Protein AF-A0A1F4PRP1-F1 (afdb_monomer_lite)

Structure (mmCIF, N/CA/C/O backbone):
data_AF-A0A1F4PRP1-F1
#
_entry.id   AF-A0A1F4PRP1-F1
#
loop_
_atom_site.group_PDB
_atom_site.id
_atom_site.type_symbol
_atom_site.label_atom_id
_atom_site.label_alt_id
_atom_site.label_comp_id
_atom_site.label_asym_id
_atom_site.label_entity_id
_atom_site.label_seq_id
_atom_site.pdbx_PDB_ins_code
_atom_site.Cartn_x
_atom_site.Cartn_y
_atom_site.Cartn_z
_atom_site.occupancy
_atom_site.B_iso_or_equiv
_atom_site.auth_seq_id
_atom_site.auth_comp_id
_atom_site.auth_asym_id
_atom_site.auth_atom_id
_atom_site.pdbx_PDB_model_num
ATOM 1 N N . MET A 1 1 ? 22.154 -21.051 -25.424 1.00 43.00 1 MET A N 1
ATOM 2 C CA . MET A 1 1 ? 21.272 -20.362 -24.454 1.00 43.00 1 MET A CA 1
ATOM 3 C C . MET A 1 1 ? 19.853 -20.373 -25.027 1.00 43.00 1 MET A C 1
ATOM 5 O O . MET A 1 1 ? 19.609 -19.671 -25.998 1.00 43.00 1 MET A O 1
ATOM 9 N N . ARG A 1 2 ? 18.951 -21.255 -24.564 1.00 45.56 2 ARG A N 1
ATOM 10 C CA . ARG A 1 2 ? 17.576 -21.336 -25.104 1.00 45.56 2 ARG A CA 1
ATOM 11 C C . ARG A 1 2 ? 16.727 -20.249 -24.449 1.00 45.56 2 ARG A C 1
ATOM 13 O O . ARG A 1 2 ? 16.394 -20.357 -23.274 1.00 45.56 2 ARG A O 1
ATOM 20 N N . ILE A 1 3 ? 16.402 -19.202 -25.201 1.00 53.44 3 ILE A N 1
ATOM 21 C CA . ILE A 1 3 ? 15.397 -18.221 -24.790 1.00 53.44 3 ILE A CA 1
ATOM 22 C C . ILE A 1 3 ? 14.050 -18.943 -24.861 1.00 53.44 3 ILE A C 1
ATOM 24 O O . ILE A 1 3 ? 13.567 -19.266 -25.943 1.00 53.44 3 ILE A O 1
ATOM 28 N N . THR A 1 4 ? 13.479 -19.281 -23.709 1.00 68.94 4 THR A N 1
ATOM 29 C CA . THR A 1 4 ? 12.146 -19.879 -23.643 1.00 68.94 4 THR A CA 1
ATOM 30 C C . THR A 1 4 ? 11.097 -18.821 -23.986 1.00 68.94 4 THR A C 1
ATOM 32 O O . THR A 1 4 ? 11.257 -17.641 -23.681 1.00 68.94 4 THR A O 1
ATOM 35 N N . TYR A 1 5 ? 9.996 -19.239 -24.608 1.00 65.38 5 TYR A N 1
ATOM 36 C CA . TYR A 1 5 ? 8.878 -18.366 -24.989 1.00 65.38 5 TYR A CA 1
ATOM 37 C C . TYR A 1 5 ? 8.325 -17.529 -23.811 1.00 65.38 5 TYR A C 1
ATOM 39 O O . TYR A 1 5 ? 7.874 -16.400 -23.999 1.00 65.38 5 TYR A O 1
ATOM 47 N N . GLN A 1 6 ? 8.445 -18.036 -22.578 1.00 61.84 6 GLN A N 1
ATOM 48 C CA . GLN A 1 6 ? 8.113 -17.299 -21.352 1.00 61.84 6 GLN A CA 1
ATOM 49 C C . GLN A 1 6 ? 8.992 -16.061 -21.127 1.00 61.84 6 GLN A C 1
ATOM 51 O O . GLN A 1 6 ? 8.475 -15.018 -20.734 1.00 61.84 6 GLN A O 1
ATOM 56 N N . ASN A 1 7 ? 10.289 -16.130 -21.443 1.00 62.03 7 ASN A N 1
ATOM 57 C CA . ASN A 1 7 ? 11.180 -14.977 -21.317 1.00 62.03 7 ASN A CA 1
ATOM 58 C C . ASN A 1 7 ? 10.761 -13.869 -22.292 1.00 62.03 7 ASN A C 1
ATOM 60 O O . ASN A 1 7 ? 10.716 -12.707 -21.912 1.00 62.03 7 ASN A O 1
ATOM 64 N N . ILE A 1 8 ? 10.366 -14.212 -23.521 1.00 67.38 8 ILE A N 1
ATOM 65 C CA . ILE A 1 8 ? 9.935 -13.220 -24.520 1.00 67.38 8 ILE A CA 1
ATOM 66 C C . ILE A 1 8 ? 8.669 -12.482 -24.055 1.00 67.38 8 ILE A C 1
ATOM 68 O O . ILE A 1 8 ? 8.613 -11.257 -24.147 1.00 67.38 8 ILE A O 1
ATOM 72 N N . LYS A 1 9 ? 7.685 -13.191 -23.481 1.00 67.81 9 LYS A N 1
ATOM 73 C CA . LYS A 1 9 ? 6.483 -12.565 -22.898 1.00 67.81 9 LYS A CA 1
ATOM 74 C C . LYS A 1 9 ? 6.817 -11.615 -21.744 1.00 67.81 9 LYS A C 1
ATOM 76 O O . LYS A 1 9 ? 6.287 -10.509 -21.704 1.00 67.81 9 LYS A O 1
ATOM 81 N N . PHE A 1 10 ? 7.725 -12.013 -20.854 1.00 65.62 10 PHE A N 1
ATOM 82 C CA . PHE A 1 10 ? 8.199 -11.164 -19.757 1.00 65.62 10 PHE A CA 1
ATOM 83 C C . PHE A 1 10 ? 8.858 -9.873 -20.263 1.00 65.62 10 PHE A C 1
ATOM 85 O O . PHE A 1 10 ? 8.538 -8.785 -19.788 1.00 65.62 10 PHE A O 1
ATOM 92 N N . PHE A 1 11 ? 9.726 -9.986 -21.273 1.00 65.25 11 PHE A N 1
ATOM 93 C CA . PHE A 1 11 ? 10.403 -8.845 -21.893 1.00 65.25 11 PHE A CA 1
ATOM 94 C C . PHE A 1 11 ? 9.423 -7.875 -22.561 1.00 65.25 11 PHE A C 1
ATOM 96 O O . PHE A 1 11 ? 9.551 -6.665 -22.388 1.00 65.25 11 PHE A O 1
ATOM 103 N N . ILE A 1 12 ? 8.427 -8.394 -23.283 1.00 68.56 12 ILE A N 1
ATOM 104 C CA . ILE A 1 12 ? 7.379 -7.582 -23.915 1.00 68.56 12 ILE A CA 1
ATOM 105 C C . ILE A 1 12 ? 6.606 -6.803 -22.846 1.00 68.56 12 ILE A C 1
ATOM 107 O O . ILE A 1 12 ? 6.461 -5.590 -22.949 1.00 68.56 12 ILE A O 1
ATOM 111 N N . VAL A 1 13 ? 6.176 -7.462 -21.773 1.00 66.50 13 VAL A N 1
ATOM 112 C CA . VAL A 1 13 ? 5.423 -6.798 -20.704 1.00 66.50 13 VAL A CA 1
ATOM 113 C C . VAL A 1 13 ? 6.251 -5.733 -19.992 1.00 66.50 13 VAL A C 1
ATOM 115 O O . VAL A 1 13 ? 5.739 -4.643 -19.759 1.00 66.50 13 VAL A O 1
ATOM 118 N N . LEU A 1 14 ? 7.522 -5.997 -19.680 1.00 67.06 14 LEU A N 1
ATOM 119 C CA . LEU A 1 14 ? 8.399 -4.994 -19.062 1.00 67.06 14 LEU A CA 1
ATOM 120 C C . LEU A 1 14 ? 8.667 -3.790 -19.966 1.00 67.06 14 LEU A C 1
ATOM 122 O O . LEU A 1 14 ? 8.870 -2.693 -19.457 1.00 67.06 14 LEU A O 1
ATOM 126 N N . LEU A 1 15 ? 8.615 -3.968 -21.287 1.00 65.94 15 LEU A N 1
ATOM 127 C CA . LEU A 1 15 ? 8.737 -2.870 -22.245 1.00 65.94 15 LEU A CA 1
ATOM 128 C C . LEU A 1 15 ? 7.472 -2.019 -22.357 1.00 65.94 15 LEU A C 1
ATOM 130 O O . LEU A 1 15 ? 7.576 -0.809 -22.547 1.00 65.94 15 LEU A O 1
ATOM 134 N N . PHE A 1 16 ? 6.293 -2.626 -22.216 1.00 64.50 16 PHE A N 1
ATOM 135 C CA . PHE A 1 16 ? 5.015 -1.909 -22.258 1.00 64.50 16 PHE A CA 1
ATOM 136 C C . PHE A 1 16 ? 4.547 -1.415 -20.885 1.00 64.50 16 PHE A C 1
ATOM 138 O O . PHE A 1 16 ? 3.677 -0.554 -20.812 1.00 64.50 16 PHE A O 1
ATOM 145 N N . LEU A 1 17 ? 5.151 -1.889 -19.798 1.00 64.12 17 LEU A N 1
ATOM 146 C CA . LEU A 1 17 ? 4.839 -1.477 -18.432 1.00 64.12 17 LEU A CA 1
ATOM 147 C C . LEU A 1 17 ? 4.963 0.032 -18.183 1.00 64.12 17 LEU A C 1
ATOM 149 O O . LEU A 1 17 ? 4.025 0.595 -17.630 1.00 64.12 17 LEU A O 1
ATOM 153 N N . PRO A 1 18 ? 6.029 0.724 -18.628 1.00 59.25 18 PRO A N 1
ATOM 154 C CA . PRO A 1 18 ? 6.102 2.180 -18.548 1.00 59.25 18 PRO A CA 1
ATOM 155 C C . PRO A 1 18 ? 4.969 2.861 -19.318 1.00 59.25 18 PRO A C 1
ATOM 157 O O . PRO A 1 18 ? 4.394 3.822 -18.824 1.00 59.25 18 PRO A O 1
ATOM 160 N N . ALA A 1 19 ? 4.608 2.343 -20.498 1.00 58.62 19 ALA A N 1
ATOM 161 C CA . ALA A 1 19 ? 3.512 2.895 -21.289 1.00 58.62 19 ALA A CA 1
ATOM 162 C C . ALA A 1 19 ? 2.169 2.732 -20.562 1.00 58.62 19 ALA A C 1
ATOM 164 O O . ALA A 1 19 ? 1.435 3.706 -20.450 1.00 58.62 19 ALA A O 1
ATOM 165 N N . ILE A 1 20 ? 1.906 1.554 -19.982 1.00 59.47 20 ILE A N 1
ATOM 166 C CA . ILE A 1 20 ? 0.703 1.264 -19.185 1.00 59.47 20 ILE A CA 1
ATOM 167 C C . ILE A 1 20 ? 0.673 2.116 -17.906 1.00 59.47 20 ILE A C 1
ATOM 169 O O . ILE A 1 20 ? -0.365 2.676 -17.566 1.00 59.47 20 ILE A O 1
ATOM 173 N N . CYS A 1 21 ? 1.807 2.271 -17.216 1.00 55.06 21 CYS A N 1
ATOM 174 C CA . CYS A 1 21 ? 1.919 3.089 -16.006 1.00 55.06 21 CYS A CA 1
ATOM 175 C C . CYS A 1 21 ? 1.776 4.594 -16.275 1.00 55.06 21 CYS A C 1
ATOM 177 O O . CYS A 1 21 ? 1.309 5.309 -15.393 1.00 55.06 21 CYS A O 1
ATOM 179 N N . CYS A 1 22 ? 2.168 5.080 -17.456 1.00 49.38 22 CYS A N 1
ATOM 180 C CA . CYS A 1 22 ? 1.995 6.478 -17.856 1.00 49.38 22 CYS A CA 1
ATOM 181 C C . CYS A 1 22 ? 0.609 6.767 -18.451 1.00 49.38 22 CYS A C 1
ATOM 183 O O . CYS A 1 22 ? 0.170 7.912 -18.408 1.00 49.38 22 CYS A O 1
ATOM 185 N N . SER A 1 23 ? -0.075 5.763 -19.012 1.00 49.53 23 SER A N 1
ATOM 186 C CA . SER A 1 23 ? -1.403 5.927 -19.616 1.00 49.53 23 SER A CA 1
ATOM 187 C C . SER A 1 23 ? -2.561 5.674 -18.655 1.00 49.53 23 SER A C 1
ATOM 189 O O . SER A 1 23 ? -3.689 6.051 -18.968 1.00 49.53 23 SER A O 1
ATOM 191 N N . TRP A 1 24 ? -2.328 5.014 -17.517 1.00 45.47 24 TRP A N 1
ATOM 192 C CA . TRP A 1 24 ? -3.387 4.814 -16.534 1.00 45.47 24 TRP A CA 1
ATOM 193 C C . TRP A 1 24 ? -3.452 6.000 -15.578 1.00 45.47 24 TRP A C 1
ATOM 195 O O . TRP A 1 24 ? -2.414 6.378 -15.025 1.00 45.47 24 TRP A O 1
ATOM 205 N N . PRO A 1 25 ? -4.644 6.585 -15.354 1.00 41.62 25 PRO A N 1
ATOM 206 C CA . PRO A 1 25 ? -4.776 7.663 -14.407 1.00 41.62 25 PRO A CA 1
ATOM 207 C C . PRO A 1 25 ? -4.368 7.087 -13.055 1.00 41.62 25 PRO A C 1
ATOM 209 O O . PRO A 1 25 ? -5.002 6.178 -12.514 1.00 41.62 25 PRO A O 1
ATOM 212 N N . TRP A 1 26 ? -3.266 7.605 -12.511 1.00 40.03 26 TRP A N 1
ATOM 213 C CA . TRP A 1 26 ? -3.137 7.678 -11.067 1.00 40.03 26 TRP A CA 1
ATOM 214 C C . TRP A 1 26 ? -4.474 8.192 -10.568 1.00 40.03 26 TRP A C 1
ATOM 216 O O . TRP A 1 26 ? -4.933 9.196 -11.102 1.00 40.03 26 TRP A O 1
ATOM 226 N N . SER A 1 27 ? -5.098 7.436 -9.667 1.00 40.31 27 SER A N 1
ATOM 227 C CA . SER A 1 27 ? -6.389 7.679 -9.026 1.00 40.31 27 SER A CA 1
ATOM 228 C C . SER A 1 27 ? -6.531 9.126 -8.534 1.00 40.31 27 SER A C 1
ATOM 230 O O . SER A 1 27 ? -6.475 9.414 -7.345 1.00 40.31 27 SER A O 1
ATOM 232 N N . ASN A 1 28 ? -6.732 10.036 -9.469 1.00 40.75 28 ASN A N 1
ATOM 233 C CA . ASN A 1 28 ? -7.530 11.214 -9.329 1.00 40.75 28 ASN A CA 1
ATOM 234 C C . ASN A 1 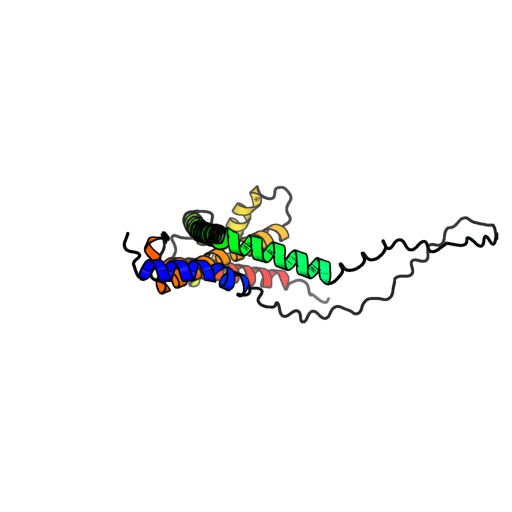28 ? -8.883 10.721 -9.812 1.00 40.75 28 ASN A C 1
ATOM 236 O O . ASN A 1 28 ? -9.229 10.901 -10.981 1.00 40.75 28 ASN A O 1
ATOM 240 N N . ASP A 1 29 ? -9.639 10.068 -8.927 1.00 38.75 29 ASP A N 1
ATOM 241 C CA . ASP A 1 29 ? -11.078 10.260 -9.023 1.00 38.75 29 ASP A CA 1
ATOM 242 C C . ASP A 1 29 ? -11.252 11.770 -9.207 1.00 38.75 29 ASP A C 1
ATOM 244 O O . ASP A 1 29 ? -10.689 12.531 -8.404 1.00 38.75 29 ASP A O 1
ATOM 248 N N . PRO A 1 30 ? -11.881 12.244 -10.296 1.00 38.28 30 PRO A N 1
ATOM 249 C CA . PRO A 1 30 ? -12.179 13.650 -10.394 1.00 38.28 30 PRO A CA 1
ATOM 250 C C . PRO A 1 30 ? -13.053 13.941 -9.183 1.00 38.28 30 PRO A C 1
ATOM 252 O O . PRO A 1 30 ? -14.222 13.556 -9.136 1.00 38.28 30 PRO A O 1
ATOM 255 N N . VAL A 1 31 ? -12.462 14.575 -8.166 1.00 44.03 31 VAL A N 1
ATOM 256 C CA . VAL A 1 31 ? -13.217 15.288 -7.150 1.00 44.03 31 VAL A CA 1
ATOM 257 C C . VAL A 1 31 ? -14.195 16.106 -7.966 1.00 44.03 31 VAL A C 1
ATOM 259 O O . VAL A 1 31 ? -13.776 16.906 -8.802 1.00 44.03 31 VAL A O 1
ATOM 262 N N . ASN A 1 32 ? -15.481 15.805 -7.817 1.00 38.50 32 ASN A N 1
ATOM 263 C CA . ASN A 1 32 ? -16.557 16.539 -8.449 1.00 38.50 32 ASN A CA 1
ATOM 264 C C . ASN A 1 32 ? -16.487 17.964 -7.894 1.00 38.50 32 ASN A C 1
ATOM 266 O O . ASN A 1 32 ? -17.117 18.298 -6.893 1.00 38.50 32 ASN A O 1
ATOM 270 N N . THR A 1 33 ? -15.637 18.790 -8.499 1.00 42.31 33 THR A N 1
ATOM 271 C CA . THR A 1 33 ? -15.443 20.195 -8.183 1.00 42.31 33 THR A CA 1
ATOM 272 C C . THR A 1 33 ? -16.577 20.981 -8.824 1.00 42.31 33 THR A C 1
ATOM 274 O O . THR A 1 33 ? -16.369 21.918 -9.583 1.00 42.31 33 THR A O 1
ATOM 277 N N . ASN A 1 34 ? -17.814 20.672 -8.429 1.00 33.97 34 ASN A N 1
ATOM 278 C CA . ASN A 1 34 ? -18.909 21.641 -8.451 1.00 33.97 34 ASN A CA 1
ATOM 279 C C . ASN A 1 34 ? -18.719 22.688 -7.334 1.00 33.97 34 ASN A C 1
ATOM 281 O O . ASN A 1 34 ? -19.652 23.077 -6.636 1.00 33.97 34 ASN A O 1
ATOM 285 N N . ILE A 1 35 ? -17.484 23.160 -7.157 1.00 40.16 35 ILE A N 1
ATOM 286 C CA . ILE A 1 35 ? -17.188 24.350 -6.376 1.00 40.16 35 ILE A CA 1
ATOM 287 C C . ILE A 1 35 ? -17.362 25.502 -7.360 1.00 40.16 35 ILE A C 1
ATOM 289 O O . ILE A 1 35 ? -16.469 25.814 -8.146 1.00 40.16 35 ILE A O 1
ATOM 293 N N . LYS A 1 36 ? -18.552 26.109 -7.353 1.00 36.12 36 LYS A N 1
ATOM 294 C CA . LYS A 1 36 ? -18.739 27.444 -7.921 1.00 36.12 36 LYS A CA 1
ATOM 295 C C . LYS A 1 36 ? -17.786 28.377 -7.181 1.00 36.12 36 LYS A C 1
ATOM 297 O O . LYS A 1 36 ? -18.025 28.705 -6.021 1.00 36.12 36 LYS A O 1
ATOM 302 N N . TYR A 1 37 ? -16.710 28.789 -7.841 1.00 41.50 37 TYR A N 1
ATOM 303 C CA . TYR A 1 37 ? -15.938 29.933 -7.380 1.00 41.50 37 TYR A CA 1
ATOM 304 C C . TYR A 1 37 ? -16.886 31.141 -7.330 1.00 41.50 37 TYR A C 1
ATOM 306 O O . TYR A 1 37 ? -17.624 31.359 -8.299 1.00 41.50 37 TYR A O 1
ATOM 314 N N . PRO A 1 38 ? -16.925 31.908 -6.226 1.00 43.97 38 PRO A N 1
ATOM 315 C CA . PRO A 1 38 ? -17.618 33.184 -6.240 1.00 43.97 38 PRO A CA 1
ATOM 316 C C . PRO A 1 38 ? -17.001 34.060 -7.344 1.00 43.97 38 PRO A C 1
ATOM 318 O O . PRO A 1 38 ? -15.795 33.955 -7.598 1.00 43.97 38 PRO A O 1
ATOM 321 N N . PRO A 1 39 ? -17.808 34.881 -8.040 1.00 50.12 39 PRO A N 1
ATOM 322 C CA . PRO A 1 39 ? -17.292 35.782 -9.058 1.00 50.12 39 PRO A CA 1
ATOM 323 C C . PRO A 1 39 ? -16.181 36.638 -8.451 1.00 50.12 39 PRO A C 1
ATOM 325 O O . PRO A 1 39 ? -16.293 37.099 -7.315 1.00 50.12 39 PRO A O 1
ATOM 328 N N . TYR A 1 40 ? -15.097 36.781 -9.213 1.00 47.28 40 TYR A N 1
ATOM 329 C CA . TYR A 1 40 ? -13.961 37.639 -8.905 1.00 47.28 40 TYR A CA 1
ATOM 330 C C . TYR A 1 40 ? -14.503 39.000 -8.452 1.00 47.28 40 TYR A C 1
ATOM 332 O O . TYR A 1 40 ? -15.133 39.702 -9.240 1.00 47.28 40 TYR A O 1
ATOM 340 N N . GLY A 1 41 ? -14.342 39.311 -7.165 1.00 49.12 41 GLY A N 1
ATOM 341 C CA . GLY A 1 41 ? -14.745 40.600 -6.625 1.00 49.12 41 GLY A CA 1
ATOM 342 C C . GLY A 1 41 ? -13.975 41.708 -7.331 1.00 49.12 41 GLY A C 1
ATOM 343 O O . GLY A 1 41 ? -12.788 41.547 -7.633 1.00 49.12 41 GLY A O 1
ATOM 344 N N . ASP A 1 42 ? -14.671 42.808 -7.606 1.00 48.25 42 ASP A N 1
ATOM 345 C CA . ASP A 1 42 ? -14.089 44.017 -8.175 1.00 48.25 42 ASP A CA 1
ATOM 346 C C . ASP A 1 42 ? -12.838 44.447 -7.387 1.00 48.25 42 ASP A C 1
ATOM 348 O O . ASP A 1 42 ? -12.772 44.257 -6.165 1.00 48.25 42 ASP A O 1
ATOM 352 N N . PRO A 1 43 ? -11.822 45.014 -8.061 1.00 42.94 43 PRO A N 1
ATOM 353 C CA . PRO A 1 43 ? -10.597 45.441 -7.405 1.00 42.94 43 PRO A CA 1
ATOM 354 C C . PRO A 1 43 ? -10.912 46.402 -6.254 1.00 42.94 43 PRO A C 1
ATOM 356 O O . PRO A 1 43 ? -11.533 47.448 -6.441 1.00 42.94 43 PRO A O 1
ATOM 359 N N . ILE A 1 44 ? -10.449 46.045 -5.054 1.00 39.72 44 ILE A N 1
ATOM 360 C CA . ILE A 1 44 ? -10.521 46.899 -3.869 1.00 39.72 44 ILE A CA 1
ATOM 361 C C . ILE A 1 44 ? -9.670 48.141 -4.146 1.00 39.72 44 ILE A C 1
ATOM 363 O O . ILE A 1 44 ? -8.439 48.089 -4.142 1.00 39.72 44 ILE A O 1
ATOM 367 N N . VAL A 1 45 ? -10.333 49.270 -4.391 1.00 41.88 45 VAL A N 1
ATOM 368 C CA . VAL A 1 45 ? -9.697 50.587 -4.448 1.00 41.88 45 VAL A CA 1
ATOM 369 C C . VAL A 1 45 ? -9.352 50.989 -3.016 1.00 41.88 45 VAL A C 1
ATOM 371 O O . VAL A 1 45 ? -10.194 51.485 -2.270 1.00 41.88 45 VAL A O 1
ATOM 374 N N . VAL A 1 46 ? -8.109 50.745 -2.605 1.00 41.19 46 VAL A N 1
ATOM 375 C CA . VAL A 1 46 ? -7.586 51.258 -1.334 1.00 41.19 46 VAL A CA 1
ATOM 376 C C . VAL A 1 46 ? -7.269 52.739 -1.531 1.00 41.19 46 VAL A C 1
ATOM 378 O O . VAL A 1 46 ? -6.260 53.097 -2.135 1.00 41.19 46 VAL A O 1
ATOM 381 N N . ASN A 1 47 ? -8.154 53.609 -1.047 1.00 36.84 47 ASN A N 1
ATOM 382 C CA . ASN A 1 47 ? -7.944 55.051 -1.074 1.00 36.84 47 ASN A CA 1
ATOM 383 C C . ASN A 1 47 ? -7.035 55.442 0.103 1.00 36.84 47 ASN A C 1
ATOM 385 O O . ASN A 1 47 ? -7.485 55.558 1.242 1.00 36.84 47 ASN A O 1
ATOM 389 N N . ILE A 1 48 ? -5.733 55.580 -0.155 1.00 41.25 48 ILE A N 1
ATOM 390 C CA . ILE A 1 48 ? -4.758 56.024 0.847 1.00 41.25 48 ILE A CA 1
ATOM 391 C C . ILE A 1 48 ? -4.753 57.557 0.847 1.00 41.25 48 ILE A C 1
ATOM 393 O O . ILE A 1 48 ? -4.080 58.183 0.030 1.00 41.25 48 ILE A O 1
ATOM 397 N N . GLN A 1 49 ? -5.501 58.1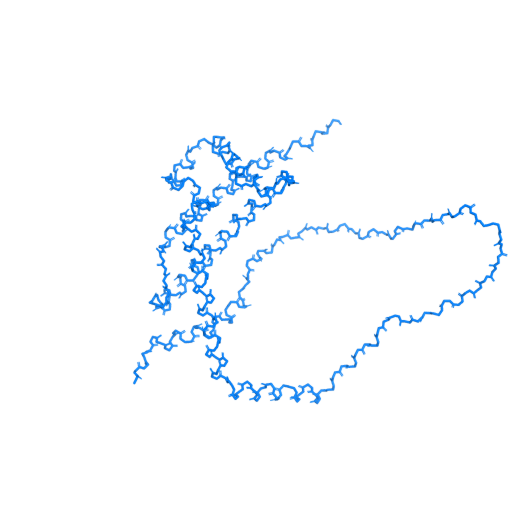79 1.761 1.00 38.66 49 GLN A N 1
ATOM 398 C CA . GLN A 1 49 ? -5.363 59.611 2.042 1.00 38.66 49 GLN A CA 1
ATOM 399 C C . GLN A 1 49 ? -4.166 59.839 2.972 1.00 38.66 49 GLN A C 1
ATOM 401 O O . GLN A 1 49 ? -4.208 59.520 4.159 1.00 38.66 49 GLN A O 1
ATOM 406 N N . SER A 1 50 ? -3.086 60.394 2.419 1.00 42.44 50 SER A N 1
ATOM 407 C CA . SER A 1 50 ? -1.965 60.928 3.200 1.00 42.44 50 SER A CA 1
ATOM 408 C C . SER A 1 50 ? -2.383 62.243 3.886 1.00 42.44 50 SER A C 1
ATOM 410 O O . SER A 1 50 ? -2.923 63.110 3.196 1.00 42.44 50 SER A O 1
ATOM 412 N N . PRO A 1 51 ? -2.124 62.458 5.194 1.00 48.28 51 PRO A N 1
ATOM 413 C CA . PRO A 1 51 ? -2.546 63.676 5.896 1.00 48.28 51 PRO A CA 1
ATOM 414 C C . PRO A 1 51 ? -1.641 64.902 5.689 1.00 48.28 51 PRO A C 1
ATOM 416 O O . PRO A 1 51 ? -1.888 65.936 6.303 1.00 48.28 51 PRO A O 1
ATOM 419 N N . TYR A 1 52 ? -0.592 64.830 4.864 1.00 50.88 52 TYR A N 1
ATOM 420 C CA . TYR A 1 52 ? 0.373 65.928 4.748 1.00 50.88 52 TYR A CA 1
ATOM 421 C C . TYR A 1 52 ? 0.794 66.177 3.299 1.00 50.88 52 TYR A C 1
ATOM 423 O O . TYR A 1 52 ? 1.767 65.599 2.827 1.00 50.88 52 TYR A O 1
ATOM 431 N N . SER A 1 53 ? 0.095 67.080 2.607 1.00 42.53 53 SER A N 1
ATOM 432 C CA . SER A 1 53 ? 0.707 67.908 1.558 1.00 42.53 53 SER A CA 1
ATOM 433 C C . SER A 1 53 ? -0.200 69.081 1.178 1.00 42.53 53 SER A C 1
ATOM 435 O O . SER A 1 53 ? -1.121 68.954 0.372 1.00 42.53 53 SER A O 1
ATOM 437 N N . THR A 1 54 ? 0.089 70.250 1.739 1.00 50.50 54 THR A N 1
ATOM 438 C CA . THR A 1 54 ? -0.215 71.543 1.126 1.00 50.50 54 THR A CA 1
ATOM 439 C C . THR A 1 54 ? 0.825 71.795 0.038 1.00 50.50 54 THR A C 1
ATOM 441 O O . THR A 1 54 ? 2.001 71.991 0.330 1.00 50.50 54 THR A O 1
ATOM 444 N N . GLY A 1 55 ? 0.411 71.764 -1.227 1.00 43.78 55 GLY A N 1
ATOM 445 C CA . GLY A 1 55 ? 1.298 72.101 -2.337 1.00 43.78 55 GLY A CA 1
ATOM 446 C C . GLY A 1 55 ? 0.832 71.520 -3.660 1.00 43.78 55 GLY A C 1
ATOM 447 O O . GLY A 1 55 ? 1.147 70.385 -3.998 1.00 43.78 55 GLY A O 1
ATOM 448 N N . THR A 1 56 ? 0.090 72.315 -4.423 1.00 49.38 56 THR A N 1
ATOM 449 C CA . THR A 1 56 ? -0.210 72.065 -5.831 1.00 49.38 56 THR A CA 1
ATOM 450 C C . THR A 1 56 ? 1.052 72.316 -6.655 1.00 49.38 56 THR A C 1
ATOM 452 O O . THR A 1 56 ? 1.397 73.459 -6.947 1.00 49.38 56 THR A O 1
ATOM 455 N N . THR A 1 57 ? 1.738 71.254 -7.063 1.00 43.44 57 THR A N 1
ATOM 456 C CA . THR A 1 57 ? 2.699 71.298 -8.170 1.00 43.44 57 THR A CA 1
ATOM 457 C C . THR A 1 57 ? 2.344 70.215 -9.177 1.00 43.44 57 THR A C 1
ATOM 459 O O . THR A 1 57 ? 2.466 69.018 -8.925 1.00 43.44 57 THR A O 1
ATOM 462 N N . ASN A 1 58 ? 1.885 70.657 -10.348 1.00 47.66 58 ASN A N 1
ATOM 463 C CA . ASN A 1 58 ? 1.658 69.808 -11.509 1.00 47.66 58 ASN A CA 1
ATOM 464 C C . ASN A 1 58 ? 3.013 69.359 -12.070 1.00 47.66 58 ASN A C 1
ATOM 466 O O . ASN A 1 58 ? 3.565 69.989 -12.969 1.00 47.66 58 ASN A O 1
ATOM 470 N N . ALA A 1 59 ? 3.560 68.273 -11.531 1.00 43.59 59 ALA A N 1
ATOM 471 C CA . ALA A 1 59 ? 4.643 67.546 -12.172 1.00 43.59 59 ALA A CA 1
ATOM 472 C C . ALA A 1 59 ? 4.030 66.482 -13.091 1.00 43.59 59 ALA A C 1
ATOM 474 O O . ALA A 1 59 ? 3.590 65.427 -12.636 1.00 43.59 59 ALA A O 1
ATOM 475 N N . HIS A 1 60 ? 4.009 66.748 -14.400 1.00 42.22 60 HIS A N 1
ATOM 476 C CA . HIS A 1 60 ? 3.853 65.696 -15.403 1.00 42.22 60 HIS A CA 1
ATOM 477 C C . HIS A 1 60 ? 5.093 64.794 -15.349 1.00 42.22 60 HIS A C 1
ATOM 479 O O . HIS A 1 60 ? 6.065 64.990 -16.075 1.00 42.22 60 HIS A O 1
ATOM 485 N N . VAL A 1 61 ? 5.077 63.801 -14.460 1.00 46.31 61 VAL A N 1
ATOM 486 C CA . VAL A 1 61 ? 6.025 62.690 -14.511 1.00 46.31 61 VAL A CA 1
ATOM 487 C C . VAL A 1 61 ? 5.576 61.796 -15.659 1.00 46.31 61 VAL A C 1
ATOM 489 O O . VAL A 1 61 ? 4.597 61.060 -15.551 1.00 46.31 61 VAL A O 1
ATOM 492 N N . ALA A 1 62 ? 6.278 61.885 -16.787 1.00 49.09 62 ALA A N 1
ATOM 493 C CA . ALA A 1 62 ? 6.174 60.899 -17.849 1.00 49.09 62 ALA A CA 1
ATOM 494 C C . ALA A 1 62 ? 6.692 59.560 -17.304 1.00 49.09 62 ALA A C 1
ATOM 496 O O . ALA A 1 62 ? 7.892 59.282 -17.325 1.00 49.09 62 ALA A O 1
ATOM 497 N N . ILE A 1 63 ? 5.786 58.734 -16.777 1.00 48.78 63 ILE A N 1
ATOM 498 C CA . ILE A 1 63 ? 6.069 57.332 -16.485 1.00 48.78 63 ILE A CA 1
ATOM 499 C C . ILE A 1 63 ? 6.220 56.651 -17.844 1.00 48.78 63 ILE A C 1
ATOM 501 O O . ILE A 1 63 ? 5.254 56.205 -18.460 1.00 48.78 63 ILE A O 1
ATOM 505 N N . GLY A 1 64 ? 7.450 56.633 -18.355 1.00 46.72 64 GLY A N 1
ATOM 506 C CA . GLY A 1 64 ? 7.809 55.800 -19.487 1.00 46.72 64 GLY A CA 1
ATOM 507 C C . GLY A 1 64 ? 7.506 54.354 -19.117 1.00 46.72 64 GLY A C 1
ATOM 508 O O . GLY A 1 64 ? 8.198 53.772 -18.282 1.00 46.72 64 GLY A O 1
ATOM 509 N N . HIS A 1 65 ? 6.466 53.784 -19.728 1.00 47.84 65 HIS A N 1
ATOM 510 C CA . HIS A 1 65 ? 6.168 52.356 -19.700 1.00 47.84 65 HIS A CA 1
ATOM 511 C C . HIS A 1 65 ? 7.327 51.604 -20.371 1.00 47.84 65 HIS A C 1
ATOM 513 O O . HIS A 1 65 ? 7.270 51.212 -21.534 1.00 47.84 65 HIS A O 1
ATOM 519 N N . LYS A 1 66 ? 8.428 51.416 -19.642 1.00 52.62 66 LYS A N 1
ATOM 520 C CA . LYS A 1 66 ? 9.464 50.460 -20.011 1.00 52.62 66 LYS A CA 1
ATOM 521 C C . LYS A 1 66 ? 8.817 49.095 -19.809 1.00 52.62 66 LYS A C 1
ATOM 523 O O . LYS A 1 66 ? 8.588 48.692 -18.674 1.00 52.62 66 LYS A O 1
ATOM 528 N N . SER A 1 67 ? 8.415 48.433 -20.893 1.00 56.25 67 SER A N 1
ATOM 529 C CA . SER A 1 67 ? 7.836 47.092 -20.825 1.00 56.25 67 SER A CA 1
ATOM 530 C C . SER A 1 67 ? 8.821 46.172 -20.095 1.00 56.25 67 SER A C 1
ATOM 532 O O . SER A 1 67 ? 9.883 45.854 -20.624 1.00 56.25 67 SER A O 1
ATOM 534 N N . ILE A 1 68 ? 8.477 45.772 -18.869 1.00 59.50 68 ILE A N 1
ATOM 535 C CA . ILE A 1 68 ? 9.268 44.860 -18.019 1.00 59.50 68 ILE A CA 1
ATOM 536 C C . ILE A 1 68 ? 9.232 43.421 -18.572 1.00 59.50 68 ILE A C 1
ATOM 538 O O . ILE A 1 68 ? 9.927 42.535 -18.084 1.00 59.50 68 ILE A O 1
ATOM 542 N N . PHE A 1 69 ? 8.456 43.168 -19.626 1.00 62.56 69 PHE A N 1
ATOM 543 C CA . PHE A 1 69 ? 8.406 41.858 -20.252 1.00 62.56 69 PHE A CA 1
ATOM 544 C C . PHE A 1 69 ? 9.685 41.606 -21.058 1.00 62.56 69 PHE A C 1
ATOM 546 O O . PHE A 1 69 ? 9.981 42.379 -21.976 1.00 62.56 69 PHE A O 1
ATOM 553 N N . PRO A 1 70 ? 10.450 40.541 -20.746 1.00 73.69 70 PRO A N 1
ATOM 554 C CA . PRO A 1 70 ? 11.546 40.132 -21.605 1.00 73.69 70 PRO A CA 1
ATOM 555 C C . PRO A 1 70 ? 10.995 39.865 -23.014 1.00 73.69 70 PRO A C 1
ATOM 557 O O . PRO A 1 70 ? 9.871 39.367 -23.145 1.00 73.69 70 PRO A O 1
ATOM 560 N N . PRO A 1 71 ? 11.749 40.203 -24.075 1.00 74.88 71 PRO A N 1
ATOM 561 C CA . PRO A 1 71 ? 11.329 39.917 -25.436 1.00 74.88 71 PRO A CA 1
ATOM 562 C C . PRO A 1 71 ? 11.021 38.425 -25.551 1.00 74.88 71 PRO A C 1
ATOM 564 O O . PRO A 1 71 ? 11.838 37.589 -25.160 1.00 74.88 71 PRO A O 1
ATOM 567 N N . ILE A 1 72 ? 9.829 38.108 -26.061 1.00 68.56 72 ILE A N 1
ATOM 568 C CA . ILE A 1 72 ? 9.392 36.729 -26.281 1.00 68.56 72 ILE A CA 1
ATOM 569 C C . ILE A 1 72 ? 10.491 36.042 -27.104 1.00 68.56 72 ILE A C 1
ATOM 571 O O . ILE A 1 72 ? 10.810 36.533 -28.195 1.00 68.56 72 ILE A O 1
ATOM 575 N N . PRO A 1 73 ? 11.117 34.963 -26.597 1.00 74.75 73 PRO A N 1
ATOM 576 C CA . PRO A 1 73 ? 12.167 34.281 -27.332 1.00 74.75 73 PRO A CA 1
ATOM 577 C C . PRO A 1 73 ? 11.610 33.858 -28.690 1.00 74.75 73 PRO A C 1
ATOM 579 O O . PRO A 1 73 ? 10.568 33.205 -28.772 1.00 74.75 73 PRO A O 1
ATOM 582 N N . LYS A 1 74 ? 12.279 34.291 -29.766 1.00 74.81 74 LYS A N 1
ATOM 583 C CA . LYS A 1 74 ? 11.888 33.948 -31.136 1.00 74.81 74 LYS A CA 1
ATOM 584 C C . LYS A 1 74 ? 11.820 32.427 -31.237 1.00 74.81 74 LYS A C 1
ATOM 586 O O . LYS A 1 74 ? 12.780 31.752 -30.861 1.00 74.81 74 LYS A O 1
ATOM 591 N N . MET A 1 75 ? 10.687 31.901 -31.709 1.00 69.00 75 MET A N 1
ATOM 592 C CA . MET A 1 75 ? 10.535 30.461 -31.898 1.00 69.00 75 MET A CA 1
ATOM 593 C C . MET A 1 75 ? 11.683 29.934 -32.775 1.00 69.00 75 MET A C 1
ATOM 595 O O . MET A 1 75 ? 12.026 30.583 -33.768 1.00 69.00 75 MET A O 1
ATOM 599 N N . PRO A 1 76 ? 12.291 28.792 -32.413 1.00 68.38 76 PRO A N 1
ATOM 600 C CA . PRO A 1 76 ? 13.350 28.188 -33.207 1.00 68.38 76 PRO A CA 1
ATOM 601 C C . PRO A 1 76 ? 12.840 27.886 -34.620 1.00 68.38 76 PRO A C 1
ATOM 603 O O . PRO A 1 76 ? 11.732 27.376 -34.794 1.00 68.38 76 PRO A O 1
ATOM 606 N N . ASP A 1 77 ? 13.647 28.213 -35.631 1.00 78.81 77 ASP A N 1
ATOM 607 C CA . ASP A 1 77 ? 13.314 27.978 -37.037 1.00 78.81 77 ASP A CA 1
ATOM 608 C C . ASP A 1 77 ? 13.012 26.485 -37.280 1.00 78.81 77 ASP A C 1
ATOM 610 O O . ASP A 1 77 ? 13.634 25.598 -36.687 1.00 78.81 77 ASP A O 1
ATOM 614 N N . ARG A 1 78 ? 12.063 26.180 -38.168 1.00 72.06 78 ARG A N 1
ATOM 615 C CA . ARG A 1 78 ? 11.580 24.820 -38.468 1.00 72.06 78 ARG A CA 1
ATOM 616 C C . ARG A 1 78 ? 12.721 23.867 -38.849 1.00 72.06 78 ARG A C 1
ATOM 618 O O . ARG A 1 78 ? 12.665 22.674 -38.547 1.00 72.06 78 ARG A O 1
ATOM 625 N N . THR A 1 79 ? 13.770 24.402 -39.469 1.00 74.06 79 THR A N 1
ATOM 626 C CA . THR A 1 79 ? 15.005 23.689 -39.823 1.00 74.06 79 THR A CA 1
ATOM 627 C C . THR A 1 79 ? 15.781 23.217 -38.586 1.00 74.06 79 THR A C 1
ATOM 629 O O . THR A 1 79 ? 16.211 22.062 -38.529 1.00 74.06 79 THR A O 1
ATOM 632 N N . THR A 1 80 ? 15.886 24.060 -37.554 1.00 72.62 80 THR A N 1
ATOM 633 C CA . THR A 1 80 ? 16.546 23.724 -36.285 1.00 72.62 80 THR A CA 1
ATOM 634 C C . THR A 1 80 ? 15.782 22.637 -35.534 1.00 72.62 80 THR A C 1
ATOM 636 O O . THR A 1 80 ? 16.392 21.650 -35.127 1.00 72.62 80 THR A O 1
ATOM 639 N N . LEU A 1 81 ? 14.449 22.728 -35.458 1.00 72.81 81 LEU A N 1
ATOM 640 C CA . LEU A 1 81 ? 13.595 21.685 -34.872 1.00 72.81 81 LEU A CA 1
ATOM 641 C C . LEU A 1 81 ? 13.770 20.330 -35.578 1.00 72.81 81 LEU A C 1
ATOM 643 O O . LEU A 1 81 ? 13.954 19.311 -34.914 1.00 72.81 81 LEU A O 1
ATOM 647 N N . SER A 1 82 ? 13.774 20.314 -36.914 1.00 76.19 82 SER A N 1
ATOM 648 C CA . SER A 1 82 ? 14.030 19.103 -37.713 1.00 76.19 82 SER A CA 1
ATOM 649 C C . SER A 1 82 ? 15.393 18.476 -37.391 1.00 76.19 82 SER A C 1
ATOM 651 O O . SER A 1 82 ? 15.504 17.264 -37.192 1.00 76.19 82 SER A O 1
ATOM 653 N N . ASN A 1 83 ? 16.435 19.301 -37.274 1.00 77.19 83 ASN A N 1
ATOM 654 C CA . ASN A 1 83 ? 17.781 18.826 -36.964 1.00 77.19 83 ASN A CA 1
ATOM 655 C C . ASN A 1 83 ? 17.872 18.241 -35.546 1.00 77.19 83 ASN A C 1
ATOM 657 O O . ASN A 1 83 ? 18.470 17.179 -35.371 1.00 77.19 83 ASN A O 1
ATOM 661 N N . TYR A 1 84 ? 17.216 18.856 -34.556 1.00 74.94 84 TYR A N 1
ATOM 662 C CA . TYR A 1 84 ? 17.114 18.303 -33.201 1.00 74.94 84 TYR A CA 1
ATOM 663 C C . TYR A 1 84 ? 16.418 16.938 -33.179 1.00 74.94 84 TYR A C 1
ATOM 665 O O . TYR A 1 84 ? 16.915 16.010 -32.532 1.00 74.94 84 TYR A O 1
ATOM 673 N N . TRP A 1 85 ? 15.318 16.779 -33.921 1.00 73.94 85 TRP A N 1
ATOM 674 C CA . TRP A 1 85 ? 14.615 15.499 -34.045 1.00 73.94 85 TRP A CA 1
ATOM 675 C C . TRP A 1 85 ? 15.492 14.421 -34.683 1.00 73.94 85 TRP A C 1
ATOM 677 O O . TRP A 1 85 ? 15.583 13.315 -34.154 1.00 73.94 85 TRP A O 1
ATOM 687 N N . ASN A 1 86 ? 16.200 14.748 -35.765 1.00 77.94 86 ASN A N 1
ATOM 688 C CA . ASN A 1 86 ? 17.078 13.803 -36.456 1.00 77.94 86 ASN A CA 1
ATOM 689 C C . ASN A 1 86 ? 18.269 13.361 -35.590 1.00 77.94 86 ASN A C 1
ATOM 691 O O . ASN A 1 86 ? 18.604 12.174 -35.561 1.00 77.94 86 ASN A O 1
ATOM 695 N N . ILE A 1 87 ? 18.883 14.286 -34.842 1.00 78.19 87 ILE A N 1
ATOM 696 C CA . ILE A 1 87 ? 19.970 13.972 -33.899 1.00 78.19 87 ILE A CA 1
ATOM 697 C C . ILE A 1 87 ? 19.447 13.095 -32.754 1.00 78.19 87 ILE A C 1
ATOM 699 O O . ILE A 1 87 ? 20.069 12.082 -32.419 1.00 78.19 87 ILE A O 1
ATOM 703 N N . SER A 1 88 ? 18.281 13.432 -32.199 1.00 75.38 88 SER A N 1
ATOM 704 C CA . SER A 1 88 ? 17.641 12.667 -31.120 1.00 75.38 88 SER A CA 1
ATOM 705 C C . SER A 1 88 ? 17.276 11.254 -31.574 1.00 75.38 88 SER A C 1
ATOM 707 O O . SER A 1 88 ? 17.610 10.280 -30.902 1.00 75.38 88 SER A O 1
ATOM 709 N N . TYR A 1 89 ? 16.683 11.118 -32.762 1.00 78.62 89 TYR A N 1
ATOM 710 C CA . TYR A 1 89 ? 16.317 9.830 -33.347 1.00 78.62 89 TYR A CA 1
ATOM 711 C C . TYR A 1 89 ? 17.541 8.961 -33.656 1.00 78.62 89 TYR A C 1
ATOM 713 O O . TYR A 1 89 ? 17.559 7.775 -33.327 1.00 78.62 89 TYR A O 1
ATOM 721 N N . LYS A 1 90 ? 18.603 9.539 -34.235 1.00 78.88 90 LYS A N 1
ATOM 722 C CA . LYS A 1 90 ? 19.853 8.813 -34.512 1.00 78.88 90 LYS A CA 1
ATOM 723 C C . LYS A 1 90 ? 20.517 8.333 -33.218 1.00 78.88 90 LYS A C 1
ATOM 725 O O . LYS A 1 90 ? 20.973 7.194 -33.146 1.00 78.88 90 LYS A O 1
ATOM 730 N N . THR A 1 91 ? 20.510 9.168 -32.180 1.00 72.56 91 THR A N 1
ATOM 731 C CA . THR A 1 91 ? 21.035 8.819 -30.851 1.00 72.56 91 THR A CA 1
ATOM 732 C C . THR A 1 91 ? 20.207 7.719 -30.187 1.00 72.56 91 THR A C 1
ATOM 734 O O . THR A 1 91 ? 20.781 6.786 -29.620 1.00 72.56 91 THR A O 1
ATOM 737 N N . PHE A 1 92 ? 18.878 7.778 -30.309 1.00 78.38 92 PHE A N 1
ATOM 738 C CA . PHE A 1 92 ? 17.967 6.743 -29.822 1.00 78.38 92 PHE A CA 1
ATOM 739 C C . PHE A 1 92 ? 18.191 5.411 -30.543 1.00 78.38 92 PHE A C 1
ATOM 741 O O . PHE A 1 92 ? 18.409 4.393 -29.894 1.00 78.38 92 PHE A O 1
ATOM 748 N N . LYS A 1 93 ? 18.226 5.413 -31.882 1.00 80.12 93 LYS A N 1
ATOM 749 C CA . LYS A 1 93 ? 18.422 4.205 -32.696 1.00 80.12 93 LYS A CA 1
ATOM 750 C C . LYS A 1 93 ? 19.752 3.515 -32.387 1.00 80.12 93 LYS A C 1
ATOM 752 O O . LYS A 1 93 ? 19.790 2.295 -32.262 1.00 80.12 93 LYS A O 1
ATOM 757 N N . ASN A 1 94 ? 20.819 4.290 -32.197 1.00 84.19 94 ASN A N 1
ATOM 758 C CA . ASN A 1 94 ? 22.143 3.755 -31.875 1.00 84.19 94 ASN A CA 1
ATOM 759 C C . ASN A 1 94 ? 22.231 3.166 -30.457 1.00 84.19 94 ASN A C 1
ATOM 761 O O . ASN A 1 94 ? 23.062 2.295 -30.211 1.00 84.19 94 ASN A O 1
ATOM 765 N N . ASN A 1 95 ? 21.385 3.618 -29.527 1.00 84.62 95 ASN A N 1
ATOM 766 C CA . ASN A 1 95 ? 21.404 3.182 -28.129 1.00 84.62 95 ASN A CA 1
ATOM 767 C C . ASN A 1 95 ? 20.162 2.385 -27.717 1.00 84.62 95 ASN A C 1
ATOM 769 O O . ASN A 1 95 ? 19.996 2.117 -26.528 1.00 84.62 95 ASN A O 1
ATOM 773 N N . ILE A 1 96 ? 19.316 1.974 -28.666 1.00 84.44 96 ILE A N 1
ATOM 774 C CA . ILE A 1 96 ? 18.001 1.393 -28.376 1.00 84.44 96 ILE A CA 1
ATOM 775 C C . ILE A 1 96 ? 18.099 0.212 -27.410 1.00 84.44 96 ILE A C 1
ATOM 777 O O . ILE A 1 96 ? 17.410 0.198 -26.402 1.00 84.44 96 ILE A O 1
ATOM 781 N N . PHE A 1 97 ? 19.056 -0.696 -27.621 1.00 83.44 97 PHE A N 1
ATOM 782 C CA . PHE A 1 97 ? 19.286 -1.830 -26.726 1.00 83.44 97 PHE A CA 1
ATOM 783 C C . PHE A 1 97 ? 19.630 -1.405 -25.296 1.00 83.44 97 PHE A C 1
ATOM 785 O O . PHE A 1 97 ? 19.094 -1.977 -24.353 1.00 83.44 97 PHE A O 1
ATOM 792 N N . LYS A 1 98 ? 20.495 -0.397 -25.117 1.00 85.38 98 LYS A N 1
ATOM 793 C CA . LYS A 1 98 ? 20.878 0.102 -23.786 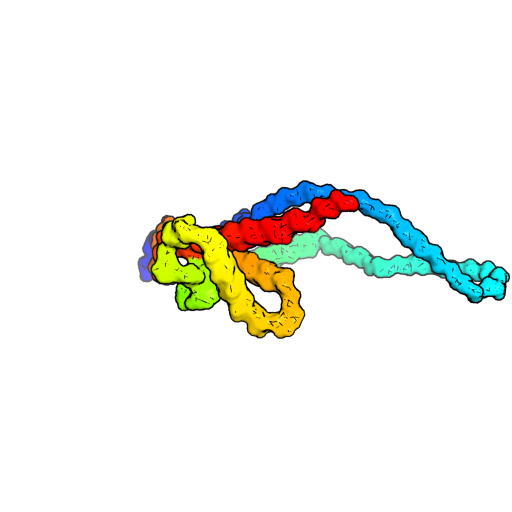1.00 85.38 98 LYS A CA 1
ATOM 794 C C . LYS A 1 98 ? 19.702 0.781 -23.091 1.00 85.38 98 LYS A C 1
ATOM 796 O O . LYS A 1 98 ? 19.498 0.562 -21.903 1.00 85.38 98 LYS A O 1
ATOM 801 N N . ILE A 1 99 ? 18.926 1.564 -23.842 1.00 83.00 99 ILE A N 1
ATOM 802 C CA . ILE A 1 99 ? 17.734 2.251 -23.338 1.00 83.00 99 ILE A CA 1
ATOM 803 C C . ILE A 1 99 ? 16.691 1.215 -22.912 1.00 83.00 99 ILE A C 1
ATOM 805 O O . ILE A 1 99 ? 16.272 1.223 -21.762 1.00 83.00 99 ILE A O 1
ATOM 809 N N . THR A 1 100 ? 16.354 0.266 -23.788 1.00 83.88 100 THR A N 1
ATOM 810 C CA . THR A 1 100 ? 15.441 -0.853 -23.514 1.00 83.88 100 THR A CA 1
ATOM 811 C C . THR A 1 100 ? 15.866 -1.627 -22.268 1.00 83.88 100 THR A C 1
ATOM 813 O O . THR A 1 100 ? 15.054 -1.821 -21.368 1.00 83.88 100 THR A O 1
ATOM 816 N N . LEU A 1 101 ? 17.134 -2.041 -22.178 1.00 85.88 101 LEU A N 1
ATOM 817 C CA . LEU A 1 101 ? 17.634 -2.788 -21.024 1.00 85.88 101 LEU A CA 1
ATOM 818 C C . LEU A 1 101 ? 17.536 -1.954 -19.735 1.00 85.88 101 LEU A C 1
ATOM 820 O O . LEU A 1 101 ? 17.075 -2.456 -18.713 1.00 85.88 101 LEU A O 1
ATOM 824 N N . GLY A 1 102 ? 17.917 -0.674 -19.796 1.00 86.19 102 GLY A N 1
ATOM 825 C CA . GLY A 1 102 ? 17.829 0.257 -18.673 1.00 86.19 102 GLY A CA 1
ATOM 826 C C . GLY A 1 102 ? 16.395 0.461 -18.186 1.00 86.19 102 GLY A C 1
ATOM 827 O O . GLY A 1 102 ? 16.144 0.401 -16.985 1.00 86.19 102 GLY A O 1
ATOM 828 N N . THR A 1 103 ? 15.439 0.619 -19.104 1.00 85.69 103 THR A N 1
ATOM 829 C CA . THR A 1 103 ? 14.013 0.732 -18.778 1.00 85.69 103 THR A CA 1
ATOM 830 C C . THR A 1 103 ? 13.498 -0.529 -18.095 1.00 85.69 103 THR A C 1
ATOM 832 O O . THR A 1 103 ? 12.846 -0.431 -17.062 1.00 85.69 103 THR A O 1
ATOM 835 N N . ILE A 1 104 ? 13.844 -1.711 -18.609 1.00 85.56 104 ILE A N 1
ATOM 836 C CA . ILE A 1 104 ? 13.449 -2.993 -18.012 1.00 85.56 104 ILE A CA 1
ATOM 837 C C . ILE A 1 104 ? 13.975 -3.110 -16.576 1.00 85.56 104 ILE A C 1
ATOM 839 O O . ILE A 1 104 ? 13.212 -3.454 -15.672 1.00 85.56 104 ILE A O 1
ATOM 843 N N . PHE A 1 105 ? 15.253 -2.791 -16.344 1.00 88.25 105 PHE A N 1
ATOM 844 C CA . PHE A 1 105 ? 15.838 -2.814 -15.000 1.00 88.25 105 PHE A CA 1
ATOM 845 C C . PHE A 1 105 ? 15.189 -1.792 -14.064 1.00 88.25 105 PHE A C 1
ATOM 847 O O . PHE A 1 105 ? 14.900 -2.127 -12.916 1.00 88.25 105 PHE A O 1
ATOM 854 N N . ALA A 1 106 ? 14.921 -0.577 -14.545 1.00 88.38 106 ALA A N 1
ATOM 855 C CA . ALA A 1 106 ? 14.252 0.456 -13.763 1.00 88.38 106 ALA A CA 1
ATOM 856 C C . ALA A 1 106 ? 12.821 0.043 -13.384 1.00 88.38 106 ALA A C 1
ATOM 858 O O . ALA A 1 106 ? 12.441 0.148 -12.219 1.00 88.38 106 ALA A O 1
ATOM 859 N N . SER A 1 107 ? 12.047 -0.494 -14.332 1.00 87.94 107 SER A N 1
ATOM 860 C CA . SER A 1 107 ? 10.696 -1.006 -14.084 1.00 87.94 107 SER A CA 1
ATOM 861 C C . SER A 1 107 ? 10.704 -2.176 -13.106 1.00 87.94 107 SER A C 1
ATOM 863 O O . SER A 1 107 ? 9.909 -2.191 -12.169 1.00 87.94 107 SER A O 1
ATOM 865 N N . TYR A 1 108 ? 11.628 -3.127 -13.268 1.00 89.44 108 TYR A N 1
ATOM 866 C CA . TYR A 1 108 ? 11.791 -4.231 -12.324 1.00 89.44 108 TYR A CA 1
ATOM 867 C C . TYR A 1 108 ? 12.114 -3.722 -10.913 1.00 89.44 108 TYR A C 1
ATOM 869 O O . TYR A 1 108 ? 11.442 -4.107 -9.957 1.00 89.44 108 TYR A O 1
ATOM 877 N N . ALA A 1 109 ? 13.100 -2.828 -10.783 1.00 92.19 109 ALA A N 1
ATOM 878 C CA . ALA A 1 109 ? 13.502 -2.260 -9.500 1.00 92.19 109 ALA A CA 1
ATOM 879 C C . ALA A 1 109 ? 12.353 -1.491 -8.834 1.00 92.19 109 ALA A C 1
ATOM 881 O O . ALA A 1 109 ? 12.142 -1.629 -7.632 1.00 92.19 109 ALA A O 1
ATOM 882 N N . TRP A 1 110 ? 11.574 -0.739 -9.614 1.00 91.75 110 TRP A N 1
ATOM 883 C CA . TRP A 1 110 ? 10.406 -0.013 -9.127 1.00 91.75 110 TRP A CA 1
ATOM 884 C C . TRP A 1 110 ? 9.309 -0.948 -8.606 1.00 91.75 110 TRP A C 1
ATOM 886 O O . TRP A 1 110 ? 8.827 -0.768 -7.490 1.00 91.75 110 TRP A O 1
ATOM 896 N N . ILE A 1 111 ? 8.940 -1.979 -9.369 1.00 91.31 111 ILE A N 1
ATOM 897 C CA . ILE A 1 111 ? 7.914 -2.946 -8.951 1.00 91.31 111 ILE A CA 1
ATOM 898 C C . ILE A 1 111 ? 8.384 -3.716 -7.713 1.00 91.31 111 ILE A C 1
ATOM 900 O O . ILE A 1 111 ? 7.642 -3.849 -6.740 1.00 91.31 111 ILE A O 1
ATOM 904 N N . ALA A 1 112 ? 9.639 -4.171 -7.708 1.00 92.38 112 ALA A N 1
ATOM 905 C CA . ALA A 1 112 ? 10.232 -4.847 -6.561 1.00 92.38 112 ALA A CA 1
ATOM 906 C C . ALA A 1 112 ? 10.266 -3.943 -5.318 1.00 92.38 112 ALA A C 1
ATOM 908 O O . ALA A 1 112 ? 9.998 -4.409 -4.210 1.00 92.38 112 ALA A O 1
ATOM 909 N N . TYR A 1 113 ? 10.547 -2.648 -5.493 1.00 93.38 113 TYR A N 1
ATOM 910 C CA . TYR A 1 113 ? 10.482 -1.656 -4.424 1.00 93.38 113 TYR A CA 1
ATOM 911 C C . TYR A 1 113 ? 9.062 -1.523 -3.860 1.00 93.38 113 TYR A C 1
ATOM 913 O O . TYR A 1 113 ? 8.896 -1.595 -2.645 1.00 93.38 113 TYR A O 1
ATOM 921 N N . GLN A 1 114 ? 8.041 -1.407 -4.714 1.00 91.62 114 GLN A N 1
ATOM 922 C CA . GLN A 1 114 ? 6.639 -1.321 -4.284 1.00 91.62 114 GLN A CA 1
ATOM 923 C C . GLN A 1 114 ? 6.209 -2.561 -3.486 1.00 91.62 114 GLN A C 1
ATOM 925 O O . GLN A 1 114 ? 5.700 -2.438 -2.375 1.00 91.62 114 GLN A O 1
ATOM 930 N N . ILE A 1 115 ? 6.511 -3.763 -3.991 1.00 93.88 115 ILE A N 1
ATOM 931 C CA . ILE A 1 115 ? 6.230 -5.029 -3.292 1.00 93.88 115 ILE A CA 1
ATOM 932 C C . ILE A 1 115 ? 6.943 -5.070 -1.933 1.00 93.88 115 ILE A C 1
ATOM 934 O O . ILE A 1 115 ? 6.350 -5.447 -0.919 1.00 93.88 115 ILE A O 1
ATOM 938 N N . ARG A 1 116 ? 8.215 -4.654 -1.890 1.00 94.50 116 ARG A N 1
ATOM 939 C CA . ARG A 1 116 ? 8.997 -4.597 -0.650 1.00 94.50 116 ARG A CA 1
ATOM 940 C C . ARG A 1 116 ? 8.384 -3.634 0.364 1.00 94.50 116 ARG A C 1
ATOM 942 O O . ARG A 1 116 ? 8.324 -3.994 1.536 1.00 94.50 116 ARG A O 1
ATOM 949 N N . GLN A 1 117 ? 7.945 -2.450 -0.058 1.00 94.06 117 GLN A N 1
ATOM 950 C CA . GLN A 1 117 ? 7.322 -1.471 0.835 1.00 94.06 117 GLN A CA 1
ATOM 951 C C . GLN A 1 117 ? 6.053 -2.032 1.480 1.00 94.06 117 GLN A C 1
ATOM 953 O O . GLN A 1 117 ? 5.926 -1.987 2.702 1.00 94.06 117 GLN A O 1
ATOM 958 N N . THR A 1 118 ? 5.174 -2.667 0.703 1.00 94.19 118 THR A N 1
ATOM 959 C CA . THR A 1 118 ? 3.963 -3.300 1.248 1.00 94.19 118 THR A CA 1
ATOM 960 C C . THR A 1 118 ? 4.295 -4.440 2.216 1.00 94.19 118 THR A C 1
ATOM 962 O O . THR A 1 118 ? 3.724 -4.515 3.302 1.00 94.19 118 THR A O 1
ATOM 965 N N . ASN A 1 119 ? 5.268 -5.296 1.883 1.00 93.69 119 ASN A N 1
ATOM 966 C CA . ASN A 1 119 ? 5.699 -6.374 2.781 1.00 93.69 119 ASN A CA 1
ATOM 967 C C . ASN A 1 119 ? 6.280 -5.829 4.104 1.00 93.69 119 ASN A C 1
ATOM 969 O O . ASN A 1 119 ? 6.090 -6.431 5.159 1.00 93.69 119 ASN A O 1
ATOM 973 N N . LEU A 1 120 ? 7.003 -4.703 4.067 1.00 94.44 120 LEU A N 1
ATOM 974 C CA . LEU A 1 120 ? 7.511 -4.042 5.274 1.00 94.44 120 LEU A CA 1
ATOM 975 C C . LEU A 1 120 ? 6.383 -3.410 6.093 1.00 94.44 120 LEU A C 1
ATOM 977 O O . LEU A 1 120 ? 6.399 -3.522 7.317 1.00 94.44 120 LEU A O 1
ATOM 981 N N . LEU A 1 121 ? 5.393 -2.806 5.432 1.00 94.69 121 LEU A N 1
ATOM 982 C CA . LEU A 1 121 ? 4.225 -2.218 6.083 1.00 94.69 121 LEU A CA 1
ATOM 983 C C . LEU A 1 121 ? 3.442 -3.269 6.882 1.00 94.69 121 LEU A C 1
ATOM 985 O O . LEU A 1 121 ? 3.161 -3.058 8.057 1.00 94.69 121 LEU A O 1
ATOM 989 N N . ILE A 1 122 ? 3.186 -4.439 6.290 1.00 94.00 122 ILE A N 1
ATOM 990 C CA . ILE A 1 122 ? 2.473 -5.540 6.961 1.00 94.00 122 ILE A CA 1
ATOM 991 C C . ILE A 1 122 ? 3.246 -6.056 8.178 1.00 94.00 122 ILE A C 1
ATOM 993 O O . ILE A 1 122 ? 2.641 -6.445 9.173 1.00 94.00 122 ILE A O 1
ATOM 997 N N . LYS A 1 123 ? 4.581 -6.029 8.140 1.00 93.06 123 LYS A N 1
ATOM 998 C CA . LYS A 1 123 ? 5.423 -6.432 9.277 1.00 93.06 123 LYS A CA 1
ATOM 999 C C . LYS A 1 123 ? 5.531 -5.357 10.362 1.00 93.06 123 LYS A C 1
ATOM 1001 O O . LYS A 1 123 ? 5.922 -5.669 11.485 1.00 93.06 123 LYS A O 1
ATOM 1006 N N . LYS A 1 124 ? 5.212 -4.097 10.055 1.00 94.12 124 LYS A N 1
ATOM 1007 C CA . LYS A 1 124 ? 5.307 -2.985 11.004 1.00 94.12 124 LYS A CA 1
ATOM 1008 C C . LYS A 1 124 ? 4.132 -3.035 11.981 1.00 94.12 124 LYS A C 1
ATOM 1010 O O . LYS A 1 124 ? 3.000 -2.739 11.613 1.00 94.12 124 LYS A O 1
ATOM 1015 N N . HIS A 1 125 ? 4.406 -3.344 13.246 1.00 90.44 125 HIS A N 1
ATOM 1016 C CA . HIS A 1 125 ? 3.373 -3.435 14.289 1.00 90.44 125 HIS A CA 1
ATOM 1017 C C . HIS A 1 125 ? 2.588 -2.123 14.489 1.00 90.44 125 HIS A C 1
ATOM 1019 O O . HIS A 1 125 ? 1.411 -2.149 14.820 1.00 90.44 125 HIS A O 1
ATOM 1025 N N . ASP A 1 126 ? 3.234 -0.981 14.261 1.00 91.06 126 ASP A N 1
ATOM 1026 C CA . ASP A 1 126 ? 2.649 0.362 14.394 1.00 91.06 126 ASP A CA 1
ATOM 1027 C C . ASP A 1 126 ? 1.979 0.879 13.095 1.00 91.06 126 ASP A C 1
ATOM 1029 O O . ASP A 1 126 ? 1.634 2.053 12.960 1.00 91.06 126 ASP A O 1
ATOM 1033 N N . ALA A 1 127 ? 1.824 0.030 12.075 1.00 94.75 127 ALA A N 1
ATOM 1034 C CA . ALA A 1 127 ? 1.029 0.378 10.895 1.00 94.75 127 ALA A CA 1
ATOM 1035 C C . ALA A 1 127 ? -0.470 0.310 11.213 1.00 94.75 127 ALA A C 1
ATOM 1037 O O . ALA A 1 127 ? -0.914 -0.558 11.969 1.00 94.75 127 ALA A O 1
ATOM 1038 N N . TRP A 1 128 ? -1.270 1.184 10.602 1.00 95.88 128 TRP A N 1
ATOM 1039 C CA . TRP A 1 128 ? -2.710 1.220 10.866 1.00 95.88 128 TRP A CA 1
ATOM 1040 C C . TRP A 1 128 ? -3.428 -0.027 10.354 1.00 95.88 128 TRP A C 1
ATOM 1042 O O . TRP A 1 128 ? -4.352 -0.520 10.999 1.00 95.88 128 TRP A O 1
ATOM 1052 N N . CYS A 1 129 ? -2.941 -0.629 9.269 1.00 94.88 129 CYS A N 1
ATOM 1053 C CA . CYS A 1 129 ? -3.423 -1.923 8.783 1.00 94.88 129 CYS A CA 1
ATOM 1054 C C . CYS A 1 129 ? -3.250 -3.070 9.799 1.00 94.88 129 CYS A C 1
ATOM 1056 O O . CYS A 1 129 ? -3.889 -4.118 9.677 1.00 94.88 129 CYS A O 1
ATOM 1058 N N . ASN A 1 130 ? -2.406 -2.885 10.817 1.00 95.50 130 ASN A N 1
ATOM 1059 C CA . ASN A 1 130 ? -2.178 -3.831 11.904 1.00 95.50 130 ASN A CA 1
ATOM 1060 C C . ASN A 1 130 ? -2.886 -3.448 13.207 1.00 95.50 130 ASN A C 1
ATOM 1062 O O . ASN A 1 130 ? -2.735 -4.158 14.204 1.00 95.50 130 ASN A O 1
ATOM 1066 N N . TRP A 1 131 ? -3.701 -2.391 13.208 1.00 94.81 131 TRP A N 1
ATOM 1067 C CA . TRP A 1 131 ? -4.500 -2.024 14.369 1.00 94.81 131 TRP A CA 1
ATOM 1068 C C . TRP A 1 131 ? -5.391 -3.196 14.792 1.00 94.81 131 TRP A C 1
ATOM 1070 O O . TRP A 1 131 ? -6.136 -3.764 13.985 1.00 94.81 131 TRP A O 1
ATOM 1080 N N . LYS A 1 132 ? -5.250 -3.613 16.055 1.00 92.06 132 LYS A N 1
ATOM 1081 C CA . LYS A 1 132 ? -5.908 -4.803 16.617 1.00 92.06 132 LYS A CA 1
ATOM 1082 C C . LYS A 1 132 ? -5.733 -6.062 15.752 1.00 92.06 132 LYS A C 1
ATOM 1084 O O . LYS A 1 132 ? -6.677 -6.826 15.588 1.00 92.06 132 LYS A O 1
ATOM 1089 N N . SER A 1 133 ? -4.540 -6.284 15.187 1.00 90.69 133 SER A N 1
ATOM 1090 C CA . SER A 1 133 ? -4.199 -7.419 14.299 1.00 90.69 133 SER A CA 1
ATOM 1091 C C . SER A 1 133 ? -4.713 -8.784 14.776 1.00 90.69 133 SER A C 1
ATOM 1093 O O . SER A 1 133 ? -5.163 -9.575 13.956 1.00 90.69 133 SER A O 1
ATOM 1095 N N . VAL A 1 134 ? -4.688 -9.026 16.089 1.00 90.69 134 VAL A N 1
ATOM 1096 C CA . VAL A 1 134 ? -5.126 -10.270 16.746 1.00 90.69 134 VAL A CA 1
ATOM 1097 C C . VAL A 1 134 ? -6.637 -10.507 16.631 1.00 90.69 134 VAL A C 1
ATOM 1099 O O . VAL A 1 134 ? -7.087 -11.649 16.661 1.00 90.69 134 VAL A O 1
ATOM 1102 N N . VAL A 1 135 ? -7.429 -9.442 16.495 1.00 90.50 135 VAL A N 1
ATOM 1103 C CA . VAL A 1 135 ? -8.887 -9.519 16.379 1.00 90.50 135 VAL A CA 1
ATOM 1104 C C . VAL A 1 135 ? -9.269 -9.563 14.895 1.00 90.50 135 VAL A C 1
ATOM 1106 O O . VAL A 1 135 ? -8.846 -8.680 14.134 1.00 90.50 135 VAL A O 1
ATOM 1109 N N . PRO A 1 136 ? -10.067 -10.555 14.459 1.00 89.00 136 PRO A N 1
ATOM 1110 C CA . PRO A 1 136 ? -10.592 -10.589 13.100 1.00 89.00 136 PRO A CA 1
ATOM 1111 C C . PRO A 1 136 ? -11.524 -9.406 12.833 1.00 89.00 136 PRO A C 1
ATOM 1113 O O . PRO A 1 136 ? -12.258 -8.966 13.720 1.00 89.00 136 PRO A O 1
ATOM 1116 N N . ILE A 1 137 ? -11.548 -8.921 11.592 1.00 88.88 137 ILE A N 1
ATOM 1117 C CA . ILE A 1 137 ? -12.371 -7.764 11.214 1.00 88.88 137 ILE A CA 1
ATOM 1118 C C . ILE A 1 137 ? -13.868 -7.967 11.493 1.00 88.88 137 ILE A C 1
ATOM 1120 O O . ILE A 1 137 ? -14.540 -7.039 11.932 1.00 88.88 137 ILE A O 1
ATOM 1124 N N . THR A 1 138 ? -14.372 -9.191 11.334 1.00 89.00 138 THR A N 1
ATOM 1125 C CA . THR A 1 138 ? -15.768 -9.546 11.625 1.00 89.00 138 THR A CA 1
ATOM 1126 C C . THR A 1 138 ? -16.129 -9.305 13.089 1.00 89.00 138 THR A C 1
ATOM 1128 O O . THR A 1 138 ? -17.221 -8.836 13.386 1.00 89.00 138 THR A O 1
ATOM 1131 N N . HIS A 1 139 ? -15.200 -9.552 14.015 1.00 89.00 139 HIS A N 1
ATOM 1132 C CA . HIS A 1 139 ? -15.409 -9.270 15.434 1.00 89.00 139 HIS A CA 1
ATOM 1133 C C . HIS A 1 139 ? -15.318 -7.776 15.746 1.00 89.00 139 HIS A C 1
ATOM 1135 O O . HIS A 1 139 ? -16.035 -7.304 16.622 1.00 89.00 139 HIS A O 1
ATOM 1141 N N . LEU A 1 140 ? -14.480 -7.022 15.025 1.00 88.00 140 LEU A N 1
ATOM 1142 C CA . LEU A 1 140 ? -14.433 -5.563 15.159 1.00 88.00 140 LEU A CA 1
ATOM 1143 C C . LEU A 1 140 ? -15.757 -4.925 14.723 1.00 88.00 140 LEU A C 1
ATOM 1145 O O . LEU A 1 140 ? -16.236 -4.017 15.385 1.00 88.00 140 LEU A O 1
ATOM 1149 N N . GLN A 1 141 ? -16.385 -5.431 13.664 1.00 87.44 141 GLN A N 1
ATOM 1150 C CA . GLN A 1 141 ? -17.677 -4.925 13.189 1.00 87.44 141 GLN A CA 1
ATOM 1151 C C . GLN A 1 141 ? -18.838 -5.197 14.158 1.00 87.44 141 GLN A C 1
ATOM 1153 O O . GLN A 1 141 ? -19.828 -4.474 14.134 1.00 87.44 141 GLN A O 1
ATOM 1158 N N . LEU A 1 142 ? -18.725 -6.229 14.999 1.00 87.81 142 LEU A N 1
ATOM 1159 C CA . LEU A 1 142 ? -19.729 -6.570 16.014 1.00 87.81 142 LEU A CA 1
ATOM 1160 C C . LEU A 1 142 ? -19.524 -5.828 17.339 1.00 87.81 142 LEU A C 1
ATOM 1162 O O . LEU A 1 142 ? -20.415 -5.839 18.188 1.00 87.81 142 LEU A O 1
ATOM 1166 N N . ALA A 1 143 ? -18.351 -5.229 17.547 1.00 86.56 143 ALA A N 1
ATOM 1167 C CA . ALA A 1 143 ? -18.068 -4.485 18.761 1.00 86.56 143 ALA A CA 1
ATOM 1168 C C . ALA A 1 143 ? -18.848 -3.162 18.792 1.00 86.56 143 ALA A C 1
ATOM 1170 O O . ALA A 1 143 ? -19.189 -2.574 17.766 1.00 86.56 143 ALA A O 1
ATOM 1171 N N . THR A 1 144 ? -19.101 -2.678 20.002 1.00 86.62 144 THR A N 1
ATOM 1172 C CA . THR A 1 144 ? -19.703 -1.371 20.263 1.00 86.62 144 THR A CA 1
ATOM 1173 C C . THR A 1 144 ? -18.860 -0.263 19.630 1.00 86.62 144 THR A C 1
ATOM 1175 O O . THR A 1 144 ? -17.668 -0.106 19.909 1.00 86.62 144 THR A O 1
ATOM 1178 N N . GLN A 1 145 ? -19.495 0.529 18.762 1.00 86.44 145 GLN A N 1
ATOM 1179 C CA . GLN A 1 145 ? -18.826 1.599 18.019 1.00 86.44 145 GLN A CA 1
ATOM 1180 C C . GLN A 1 145 ? -18.180 2.633 18.954 1.00 86.44 145 GLN A C 1
ATOM 1182 O O . GLN A 1 145 ? -17.078 3.105 18.680 1.00 86.44 145 GLN A O 1
ATOM 1187 N N . GLU A 1 146 ? -18.835 2.950 20.074 1.00 87.06 146 GLU A N 1
ATOM 1188 C CA . GLU A 1 146 ? -18.344 3.908 21.072 1.00 87.06 146 GLU A CA 1
ATOM 1189 C C . GLU A 1 146 ? -17.015 3.468 21.702 1.00 87.06 146 GLU A C 1
ATOM 1191 O O . GLU A 1 146 ? -16.076 4.265 21.777 1.00 87.06 146 GLU A O 1
ATOM 1196 N N . ASP A 1 147 ? -16.893 2.190 22.072 1.00 89.38 147 ASP A N 1
ATOM 1197 C CA . ASP A 1 147 ? -15.679 1.649 22.695 1.00 89.38 147 ASP A CA 1
ATOM 1198 C C . ASP A 1 147 ? -14.508 1.618 21.711 1.00 89.38 147 ASP A C 1
ATOM 1200 O O . ASP A 1 147 ? -13.379 1.995 22.046 1.00 89.38 147 ASP A O 1
ATOM 1204 N N . LEU A 1 148 ? -14.770 1.206 20.466 1.00 91.06 148 LEU A N 1
ATOM 1205 C CA . LEU A 1 148 ? -13.760 1.206 19.409 1.00 91.06 148 LEU A CA 1
ATOM 1206 C C . LEU A 1 148 ? -13.260 2.613 19.094 1.00 91.06 148 LEU A C 1
ATOM 1208 O O . LEU A 1 148 ? -12.063 2.817 18.897 1.00 91.06 148 LEU A O 1
ATOM 1212 N N . LEU A 1 149 ? -14.167 3.583 19.067 1.00 89.69 149 LEU A N 1
ATOM 1213 C CA . LEU A 1 149 ? -13.866 4.980 18.793 1.00 89.69 149 LEU A CA 1
ATOM 1214 C C . LEU A 1 149 ? -13.059 5.608 19.936 1.00 89.69 149 LEU A C 1
ATOM 1216 O O . LEU A 1 149 ? -12.091 6.327 19.678 1.00 89.69 149 LEU A O 1
ATOM 1220 N N . ALA A 1 150 ? -13.402 5.313 21.193 1.00 88.69 150 ALA A N 1
ATOM 1221 C CA . ALA A 1 150 ? -12.627 5.752 22.352 1.00 88.69 150 ALA A CA 1
ATOM 1222 C C . ALA A 1 150 ? -11.186 5.217 22.303 1.00 88.69 150 ALA A C 1
ATOM 1224 O O . ALA A 1 150 ? -10.233 5.972 22.506 1.00 88.69 150 ALA A O 1
ATOM 1225 N N . GLN A 1 151 ? -11.014 3.939 21.957 1.00 92.25 151 GLN A N 1
ATOM 1226 C CA . GLN A 1 151 ? -9.693 3.327 21.806 1.00 92.25 151 GLN A CA 1
ATOM 1227 C C . GLN A 1 151 ? -8.918 3.905 20.619 1.00 92.25 151 GLN A C 1
ATOM 1229 O O . GLN A 1 151 ? -7.748 4.251 20.770 1.00 92.25 151 GLN A O 1
ATOM 1234 N N . LEU A 1 152 ? -9.572 4.087 19.467 1.00 91.69 152 LEU A N 1
ATOM 1235 C CA . LEU A 1 152 ? -8.955 4.691 18.286 1.00 91.69 152 LEU A CA 1
ATOM 1236 C C . LEU A 1 152 ? -8.418 6.094 18.589 1.00 91.69 152 LEU A C 1
ATOM 1238 O O . LEU A 1 152 ? -7.308 6.422 18.182 1.00 91.69 152 LEU A O 1
ATOM 1242 N N . LYS A 1 153 ? -9.167 6.910 19.340 1.00 88.44 153 LYS A N 1
ATOM 1243 C CA . 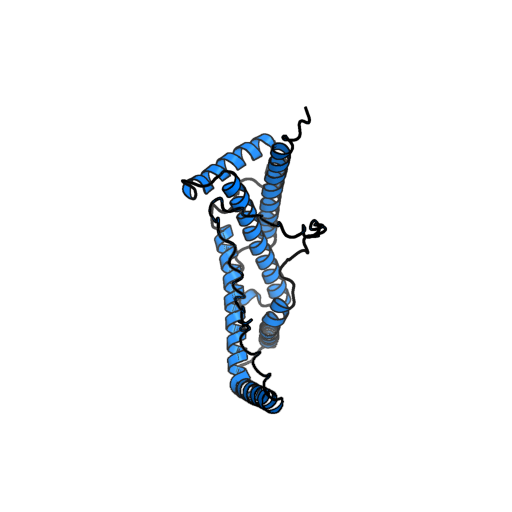LYS A 1 153 ? -8.702 8.234 19.778 1.00 88.44 153 LYS A CA 1
ATOM 1244 C C . LYS A 1 153 ? -7.434 8.135 20.612 1.00 88.44 153 LYS A C 1
ATOM 1246 O O . LYS A 1 153 ? -6.479 8.852 20.335 1.00 88.44 153 LYS A O 1
ATOM 1251 N N . ILE A 1 154 ? -7.420 7.258 21.616 1.00 89.69 154 ILE A N 1
ATOM 1252 C CA . ILE A 1 154 ? -6.253 7.060 22.487 1.00 89.69 154 ILE A CA 1
ATOM 1253 C C . ILE A 1 154 ? -5.031 6.662 21.653 1.00 89.69 154 ILE A C 1
ATOM 1255 O O . ILE A 1 154 ? -3.964 7.251 21.821 1.00 89.69 154 ILE A O 1
ATOM 1259 N N . ASP A 1 155 ? -5.192 5.718 20.726 1.00 91.31 155 ASP A N 1
ATOM 1260 C CA . ASP A 1 155 ? -4.106 5.247 19.864 1.00 91.31 155 ASP A CA 1
ATOM 1261 C C . ASP A 1 155 ? -3.618 6.337 18.900 1.00 91.31 155 ASP A C 1
ATOM 1263 O O . ASP A 1 155 ? -2.413 6.503 18.713 1.00 91.31 155 ASP A O 1
ATOM 1267 N N . LEU A 1 156 ? -4.535 7.128 18.338 1.00 89.50 156 LEU A N 1
ATOM 1268 C CA . LEU A 1 156 ? -4.223 8.261 17.467 1.00 89.50 156 LEU A CA 1
ATOM 1269 C C . LEU A 1 156 ? -3.422 9.326 18.224 1.00 89.50 156 LEU A C 1
ATOM 1271 O O . LEU A 1 156 ? -2.353 9.731 17.763 1.00 89.50 156 LEU A O 1
ATOM 1275 N N . TYR A 1 157 ? -3.871 9.720 19.419 1.00 85.81 157 TYR A N 1
ATOM 1276 C CA . TYR A 1 157 ? -3.114 10.639 20.266 1.00 85.81 157 TYR A CA 1
ATOM 1277 C C . TYR A 1 157 ? -1.754 10.061 20.636 1.00 85.81 157 TYR A C 1
ATOM 1279 O O . TYR A 1 157 ? -0.757 10.757 20.511 1.00 85.81 157 TYR A O 1
ATOM 1287 N N . LYS A 1 158 ? -1.678 8.791 21.037 1.00 88.56 158 LYS A N 1
ATOM 1288 C CA . LYS A 1 158 ? -0.416 8.148 21.419 1.00 88.56 158 LYS A CA 1
ATOM 1289 C C . LYS A 1 158 ? 0.594 8.106 20.271 1.00 88.56 158 LYS A C 1
ATOM 1291 O O . LYS A 1 158 ? 1.784 8.300 20.507 1.00 88.56 158 LYS A O 1
ATOM 1296 N N . LYS A 1 159 ? 0.138 7.835 19.046 1.00 88.94 159 LYS A N 1
ATOM 1297 C CA . LYS A 1 159 ? 1.009 7.729 17.871 1.00 88.94 159 LYS A CA 1
ATOM 1298 C C . LYS A 1 159 ? 1.524 9.091 17.408 1.00 88.94 159 LYS A C 1
ATOM 1300 O O . LYS A 1 159 ? 2.693 9.203 17.049 1.00 88.94 159 LYS A O 1
ATOM 1305 N N . TYR A 1 160 ? 0.685 10.128 17.446 1.00 85.81 160 TYR A N 1
ATOM 1306 C CA . TYR A 1 160 ? 1.045 11.444 16.910 1.00 85.81 160 TYR A CA 1
ATOM 1307 C C . TYR A 1 160 ? 1.478 12.477 17.956 1.00 85.81 160 TYR A C 1
ATOM 1309 O O . TYR A 1 160 ? 2.100 13.467 17.577 1.00 85.81 160 TYR A O 1
ATOM 1317 N N . SER A 1 161 ? 1.251 12.253 19.255 1.00 77.56 161 SER A N 1
ATOM 1318 C CA . SER A 1 161 ? 1.656 13.196 20.313 1.00 77.56 161 SER A CA 1
ATOM 1319 C C . SER A 1 161 ? 3.165 13.438 20.358 1.00 77.56 161 SER A C 1
ATOM 1321 O O . SER A 1 161 ? 3.601 14.540 20.677 1.00 77.56 161 SER A O 1
ATOM 1323 N N . LEU A 1 162 ? 3.976 12.432 20.011 1.00 66.88 162 LEU A N 1
ATOM 1324 C CA . LEU A 1 162 ? 5.439 12.545 19.974 1.00 66.88 162 LEU A CA 1
ATOM 1325 C C . LEU A 1 162 ? 5.947 13.335 18.761 1.00 66.88 162 LEU A C 1
ATOM 1327 O O . LEU A 1 162 ? 6.986 13.983 18.847 1.00 66.88 162 LEU A O 1
ATOM 1331 N N . ALA A 1 163 ? 5.224 13.298 17.638 1.00 61.72 163 ALA A N 1
ATOM 1332 C CA . ALA A 1 163 ? 5.588 14.023 16.419 1.00 61.72 163 ALA A CA 1
ATOM 1333 C C . ALA A 1 163 ? 5.219 15.517 16.485 1.00 61.72 163 ALA A C 1
ATOM 1335 O O . ALA A 1 163 ? 5.642 16.306 15.643 1.00 61.72 163 ALA A O 1
ATOM 1336 N N . ALA A 1 164 ? 4.435 15.902 17.489 1.00 55.84 164 ALA A N 1
ATOM 1337 C CA . ALA A 1 164 ? 3.738 17.169 17.551 1.00 55.84 164 ALA A CA 1
ATOM 1338 C C . ALA A 1 164 ? 3.843 17.784 18.946 1.00 55.84 164 ALA A C 1
ATOM 1340 O O . ALA A 1 164 ? 2.845 17.944 19.645 1.00 55.84 164 ALA A O 1
ATOM 1341 N N . SER A 1 165 ? 5.042 18.205 19.354 1.00 53.97 165 SER A N 1
ATOM 1342 C CA . SER A 1 165 ? 5.143 19.026 20.569 1.00 53.97 165 SER A CA 1
ATOM 1343 C C . SER A 1 165 ? 4.369 20.350 20.434 1.00 53.97 165 SER A C 1
ATOM 1345 O O . SER A 1 165 ? 4.028 20.947 21.448 1.00 53.97 165 SER A O 1
ATOM 1347 N N . ASN A 1 166 ? 4.071 20.787 19.196 1.00 55.69 166 ASN A N 1
ATOM 1348 C CA . ASN A 1 166 ? 3.443 22.075 18.873 1.00 55.69 166 ASN A CA 1
ATOM 1349 C C . ASN A 1 166 ? 2.276 21.986 17.856 1.00 55.69 166 ASN A C 1
ATOM 1351 O O . ASN A 1 166 ? 1.845 23.028 17.365 1.00 55.69 166 ASN A O 1
ATOM 1355 N N . ALA A 1 167 ? 1.794 20.793 17.476 1.00 56.31 167 ALA A N 1
ATOM 1356 C CA . ALA A 1 167 ? 0.754 20.679 16.441 1.00 56.31 167 ALA A CA 1
ATOM 1357 C C . ALA A 1 167 ? -0.665 20.727 17.036 1.00 56.31 167 ALA A C 1
ATOM 1359 O O . ALA A 1 167 ? -0.934 20.211 18.123 1.00 56.31 167 ALA A O 1
ATOM 1360 N N . SER A 1 168 ? -1.575 21.368 16.309 1.00 60.69 168 SER A N 1
ATOM 1361 C CA . SER A 1 168 ? -2.986 21.499 16.664 1.00 60.69 168 SER A CA 1
ATOM 1362 C C . SER A 1 168 ? -3.740 20.177 16.451 1.00 60.69 168 SER A C 1
ATOM 1364 O O . SER A 1 168 ? -3.318 19.312 15.689 1.00 60.69 168 SER A O 1
ATOM 1366 N N . THR A 1 169 ? -4.910 20.000 17.077 1.00 60.59 169 THR A N 1
ATOM 1367 C CA . THR A 1 169 ? -5.743 18.790 16.891 1.00 60.59 169 THR A CA 1
ATOM 1368 C C . THR A 1 169 ? -6.169 18.560 15.428 1.00 60.59 169 THR A C 1
ATOM 1370 O O . THR A 1 169 ? -6.393 17.416 15.023 1.00 60.59 169 THR A O 1
ATOM 1373 N N . CYS A 1 170 ? -6.228 19.621 14.614 1.00 62.38 170 CYS A N 1
ATOM 1374 C CA . CYS A 1 170 ? -6.459 19.526 13.170 1.00 62.38 170 CYS A CA 1
ATOM 1375 C C . CYS A 1 170 ? -5.333 18.775 12.443 1.00 62.38 170 CYS A C 1
ATOM 1377 O O . CYS A 1 170 ? -5.609 18.031 11.499 1.00 62.38 170 CYS A O 1
ATOM 1379 N N . ASP A 1 171 ? -4.091 18.896 12.916 1.00 72.12 171 ASP A N 1
ATOM 1380 C CA . ASP A 1 171 ? -2.926 18.278 12.282 1.00 72.12 171 ASP A CA 1
ATOM 1381 C C . ASP A 1 171 ? -2.964 16.749 12.425 1.00 72.12 171 ASP A C 1
ATOM 1383 O O . ASP A 1 171 ? -2.697 16.027 11.464 1.00 72.12 171 ASP A O 1
ATOM 1387 N N . TYR A 1 172 ? -3.430 16.228 13.567 1.00 80.75 172 TYR A N 1
ATOM 1388 C CA . TYR A 1 172 ? -3.556 14.781 13.790 1.00 80.75 172 TYR A CA 1
ATOM 1389 C C . TYR A 1 172 ? -4.588 14.112 12.891 1.00 80.75 172 TYR A C 1
ATOM 1391 O O . TYR A 1 172 ? -4.371 13.007 12.397 1.00 80.75 172 TYR A O 1
ATOM 1399 N N . THR A 1 173 ? -5.709 14.795 12.663 1.00 83.25 173 THR A N 1
ATOM 1400 C CA . THR A 1 173 ? -6.779 14.300 11.793 1.00 83.25 173 THR A CA 1
ATOM 1401 C C . THR A 1 173 ? -6.282 14.175 10.357 1.00 83.25 173 THR A C 1
ATOM 1403 O O . THR A 1 173 ? -6.467 13.138 9.718 1.00 83.25 173 THR A O 1
ATOM 1406 N N . PHE A 1 174 ? -5.600 15.210 9.861 1.00 85.38 174 PHE A N 1
ATOM 1407 C CA . PHE A 1 174 ? -5.034 15.195 8.518 1.00 85.38 174 PHE A CA 1
ATOM 1408 C C . PHE A 1 174 ? -3.942 14.126 8.369 1.00 85.38 174 PHE A C 1
ATOM 1410 O O . PHE A 1 174 ? -3.963 13.367 7.399 1.00 85.38 174 PHE A O 1
ATOM 1417 N N . MET A 1 175 ? -3.029 14.018 9.343 1.00 87.94 175 MET A N 1
ATOM 1418 C CA . MET A 1 175 ? -1.973 12.999 9.345 1.00 87.94 175 MET A CA 1
ATOM 1419 C C . MET A 1 175 ? -2.546 11.581 9.326 1.00 87.94 175 MET A C 1
ATOM 1421 O O . MET A 1 175 ? -2.123 10.774 8.500 1.00 87.94 175 MET A O 1
ATOM 1425 N N . PHE A 1 176 ? -3.546 11.301 10.166 1.00 91.88 176 PHE A N 1
ATOM 1426 C CA . PHE A 1 176 ? -4.218 10.005 10.208 1.00 91.88 176 PHE A CA 1
ATOM 1427 C C . PHE A 1 176 ? -4.846 9.645 8.858 1.00 91.88 176 PHE A C 1
ATOM 1429 O O . PHE A 1 176 ? -4.525 8.607 8.283 1.00 91.88 176 PHE A O 1
ATOM 1436 N N . VAL A 1 177 ? -5.692 10.523 8.306 1.00 92.38 177 VAL A N 1
ATOM 1437 C CA . VAL A 1 177 ? -6.372 10.265 7.025 1.00 92.38 177 VAL A CA 1
ATOM 1438 C C . VAL A 1 177 ? -5.361 10.076 5.893 1.00 92.38 177 VAL A C 1
ATOM 1440 O O . VAL A 1 177 ? -5.538 9.195 5.050 1.00 92.38 177 VAL A O 1
ATOM 1443 N N . ASN A 1 178 ? -4.293 10.875 5.868 1.00 91.81 178 ASN A N 1
ATOM 1444 C CA . ASN A 1 178 ? -3.251 10.756 4.857 1.00 91.81 178 ASN A CA 1
ATOM 1445 C C . ASN A 1 178 ? -2.474 9.435 4.983 1.00 91.81 178 ASN A C 1
ATOM 1447 O O . ASN A 1 178 ? -2.238 8.773 3.975 1.00 91.81 178 ASN A O 1
ATOM 1451 N N . GLU A 1 179 ? -2.116 9.008 6.198 1.00 93.81 179 GLU A N 1
ATOM 1452 C CA . GLU A 1 179 ? -1.474 7.706 6.418 1.00 93.81 179 GLU A CA 1
ATOM 1453 C C . GLU A 1 179 ? -2.372 6.548 5.978 1.00 93.81 179 GLU A C 1
ATOM 1455 O O . GLU A 1 179 ? -1.913 5.698 5.219 1.00 93.81 179 GLU A O 1
ATOM 1460 N N . ILE A 1 180 ? -3.654 6.548 6.359 1.00 95.62 180 ILE A N 1
ATOM 1461 C CA . ILE A 1 180 ? -4.611 5.515 5.934 1.00 95.62 180 ILE A CA 1
ATOM 1462 C C . ILE A 1 180 ? -4.705 5.450 4.404 1.00 95.62 180 ILE A C 1
ATOM 1464 O O . ILE A 1 180 ? -4.595 4.367 3.826 1.00 95.62 180 ILE A O 1
ATOM 1468 N N . LYS A 1 181 ? -4.849 6.599 3.728 1.00 94.25 181 LYS A N 1
ATOM 1469 C CA . LYS A 1 181 ? -4.903 6.664 2.257 1.00 94.25 181 LYS A CA 1
ATOM 1470 C C . LYS A 1 181 ? -3.622 6.143 1.606 1.00 94.25 181 LYS A C 1
ATOM 1472 O O . LYS A 1 181 ? -3.698 5.414 0.619 1.00 94.25 181 LYS A O 1
ATOM 1477 N N . ASN A 1 182 ? -2.459 6.477 2.161 1.00 94.62 182 ASN A N 1
ATOM 1478 C CA . ASN A 1 182 ? -1.175 5.993 1.658 1.00 94.62 182 ASN A CA 1
ATOM 1479 C C . ASN A 1 182 ? -1.028 4.475 1.838 1.00 94.62 182 ASN A C 1
ATOM 1481 O O . ASN A 1 182 ? -0.607 3.791 0.905 1.00 94.62 182 ASN A O 1
ATOM 1485 N N . GLU A 1 183 ? -1.409 3.930 2.999 1.00 96.81 183 GLU A N 1
ATOM 1486 C CA . GLU A 1 183 ? -1.410 2.480 3.232 1.00 96.81 183 GLU A CA 1
ATOM 1487 C C . GLU A 1 183 ? -2.366 1.758 2.262 1.00 96.81 183 GLU A C 1
ATOM 1489 O O . GLU A 1 183 ? -1.988 0.756 1.652 1.00 96.81 183 GLU A O 1
ATOM 1494 N N . MET A 1 184 ? -3.568 2.301 2.037 1.00 95.44 184 MET A N 1
ATOM 1495 C CA . MET A 1 184 ? -4.516 1.762 1.054 1.00 95.44 184 MET A CA 1
ATOM 1496 C C . MET A 1 184 ? -3.949 1.777 -0.372 1.00 95.44 184 MET A C 1
ATOM 1498 O O . MET A 1 184 ? -4.018 0.763 -1.067 1.00 95.44 184 MET A O 1
ATOM 1502 N N . ALA A 1 185 ? -3.333 2.885 -0.795 1.00 93.62 185 ALA A N 1
ATOM 1503 C CA . ALA A 1 185 ? -2.732 3.003 -2.122 1.00 93.62 185 ALA A CA 1
ATOM 1504 C C . ALA A 1 185 ? -1.601 1.983 -2.349 1.00 93.62 185 ALA A C 1
ATOM 1506 O O . ALA A 1 185 ? -1.458 1.450 -3.455 1.00 93.62 185 ALA A O 1
ATOM 1507 N N . LEU A 1 186 ? -0.820 1.669 -1.307 1.00 94.19 186 LEU A N 1
ATOM 1508 C CA . LEU A 1 186 ? 0.207 0.624 -1.351 1.00 94.19 186 LEU A CA 1
ATOM 1509 C C . LEU A 1 186 ? -0.396 -0.775 -1.516 1.00 94.19 186 LEU A C 1
ATOM 1511 O O . LEU A 1 186 ? 0.140 -1.579 -2.283 1.00 94.19 186 LEU A O 1
ATOM 1515 N N . PHE A 1 187 ? -1.512 -1.077 -0.847 1.00 95.75 187 PHE A N 1
ATOM 1516 C CA . PHE A 1 187 ? -2.218 -2.347 -1.042 1.00 95.75 187 PHE A CA 1
ATOM 1517 C C . PHE A 1 187 ? -2.843 -2.454 -2.435 1.00 95.75 187 PHE A C 1
ATOM 1519 O O . PHE A 1 187 ? -2.711 -3.494 -3.079 1.00 95.75 187 PHE A O 1
ATOM 1526 N N . ASP A 1 188 ? -3.420 -1.372 -2.958 1.00 94.06 188 ASP A N 1
ATOM 1527 C CA . ASP A 1 188 ? -3.960 -1.340 -4.321 1.00 94.06 188 ASP A CA 1
ATOM 1528 C C . ASP A 1 188 ? -2.871 -1.502 -5.380 1.00 94.06 188 ASP A C 1
ATOM 1530 O O . ASP A 1 188 ? -3.051 -2.190 -6.385 1.00 94.06 188 ASP A O 1
ATOM 1534 N N . ALA A 1 189 ? -1.708 -0.879 -5.182 1.00 91.56 189 ALA A N 1
ATOM 1535 C CA . ALA A 1 189 ? -0.546 -1.131 -6.023 1.00 91.56 189 ALA A CA 1
ATOM 1536 C C . ALA A 1 189 ? -0.115 -2.603 -5.938 1.00 91.56 189 ALA A C 1
ATOM 1538 O O . ALA A 1 189 ? 0.084 -3.234 -6.973 1.00 91.56 189 ALA A O 1
ATOM 1539 N N . TYR A 1 190 ? -0.022 -3.170 -4.733 1.00 94.06 190 TYR A N 1
ATOM 1540 C CA . TYR A 1 190 ? 0.386 -4.559 -4.528 1.00 94.06 190 TYR A CA 1
ATOM 1541 C C . TYR A 1 190 ? -0.534 -5.561 -5.227 1.00 94.06 190 TYR A C 1
ATOM 1543 O O . TYR A 1 190 ? -0.040 -6.421 -5.951 1.00 94.06 190 TYR A O 1
ATOM 1551 N N . LEU A 1 191 ? -1.854 -5.435 -5.055 1.00 94.12 191 LEU A N 1
ATOM 1552 C CA . LEU A 1 191 ? -2.839 -6.311 -5.695 1.00 94.12 191 LEU A CA 1
ATOM 1553 C C . LEU A 1 191 ? -2.766 -6.212 -7.220 1.00 94.12 191 LEU A C 1
ATOM 1555 O O . LEU A 1 191 ? -2.709 -7.237 -7.900 1.00 94.12 191 LEU A O 1
ATOM 1559 N N . ARG A 1 192 ? -2.653 -4.992 -7.762 1.00 92.50 192 ARG A N 1
ATOM 1560 C CA . ARG A 1 192 ? -2.447 -4.787 -9.204 1.00 92.50 192 ARG A CA 1
ATOM 1561 C C . ARG A 1 192 ? -1.194 -5.504 -9.700 1.00 92.50 192 ARG A C 1
ATOM 1563 O O . ARG A 1 192 ? -1.258 -6.227 -10.693 1.00 92.50 192 ARG A O 1
ATOM 1570 N N . TRP A 1 193 ? -0.067 -5.357 -9.001 1.00 91.69 193 TRP A N 1
ATOM 1571 C CA . TRP A 1 193 ? 1.178 -6.037 -9.362 1.00 91.69 193 TRP A CA 1
ATOM 1572 C C . TRP A 1 193 ? 1.062 -7.555 -9.261 1.00 91.69 193 TRP A C 1
ATOM 1574 O O . TRP A 1 193 ? 1.509 -8.256 -10.167 1.00 91.69 193 TRP A O 1
ATOM 1584 N N . LEU A 1 194 ? 0.427 -8.059 -8.204 1.00 92.62 194 LEU A N 1
ATOM 1585 C CA . LEU A 1 194 ? 0.172 -9.481 -8.001 1.00 92.62 194 LEU A CA 1
ATOM 1586 C C . LEU A 1 194 ? -0.638 -10.062 -9.163 1.00 92.62 194 LEU A C 1
ATOM 1588 O O . LEU A 1 194 ? -0.238 -11.067 -9.748 1.00 92.62 194 LEU A O 1
ATOM 1592 N N . HIS A 1 195 ? -1.741 -9.412 -9.539 1.00 91.94 195 HIS A N 1
ATOM 1593 C CA . HIS A 1 195 ? -2.604 -9.839 -10.642 1.00 91.94 195 HIS A CA 1
ATOM 1594 C C . HIS A 1 195 ? -1.885 -9.787 -11.988 1.00 91.94 195 HIS A C 1
ATOM 1596 O O . HIS A 1 195 ? -1.909 -10.769 -12.729 1.00 91.94 195 HIS A O 1
ATOM 1602 N N . MET A 1 196 ? -1.186 -8.689 -12.290 1.00 88.75 196 MET A N 1
ATOM 1603 C CA . MET A 1 196 ? -0.428 -8.555 -13.537 1.00 88.75 196 MET A CA 1
ATOM 1604 C C . MET A 1 196 ? 0.674 -9.615 -13.645 1.00 88.75 196 MET A C 1
ATOM 1606 O O . MET A 1 196 ? 0.795 -10.295 -14.664 1.00 88.75 196 MET A O 1
ATOM 1610 N N . ILE A 1 197 ? 1.468 -9.802 -12.590 1.00 89.44 197 ILE A N 1
ATOM 1611 C CA . ILE A 1 197 ? 2.588 -10.748 -12.603 1.00 89.44 197 ILE A CA 1
ATOM 1612 C C . ILE A 1 197 ? 2.085 -12.198 -12.674 1.00 89.44 197 ILE A C 1
ATOM 1614 O O . ILE A 1 197 ? 2.671 -12.997 -13.416 1.00 89.44 197 ILE A O 1
ATOM 1618 N N . LYS A 1 198 ? 0.965 -12.521 -12.006 1.00 88.19 198 LYS A N 1
ATOM 1619 C CA . LYS A 1 198 ? 0.269 -13.811 -12.150 1.00 88.19 198 LYS A CA 1
ATOM 1620 C C . LYS A 1 198 ? -0.215 -14.030 -13.584 1.00 88.19 198 LYS A C 1
ATOM 1622 O O . LYS A 1 198 ? 0.095 -15.068 -14.165 1.00 88.19 198 LYS A O 1
ATOM 1627 N N . ALA A 1 199 ? -0.899 -13.051 -14.182 1.00 88.00 199 ALA A N 1
ATOM 1628 C CA . ALA A 1 199 ? -1.424 -13.143 -15.549 1.00 88.00 199 ALA A CA 1
ATOM 1629 C C . ALA A 1 199 ? -0.318 -13.399 -16.587 1.00 88.00 199 ALA A C 1
ATOM 1631 O O . ALA A 1 199 ? -0.512 -14.114 -17.569 1.00 88.00 199 ALA A O 1
ATOM 1632 N N . ILE A 1 200 ? 0.876 -12.861 -16.341 1.00 86.44 200 ILE A N 1
ATOM 1633 C CA . ILE A 1 200 ? 2.029 -12.965 -17.245 1.00 86.44 200 ILE A CA 1
ATOM 1634 C C . ILE A 1 200 ? 2.927 -14.159 -16.857 1.00 86.44 200 ILE A C 1
ATOM 1636 O O . ILE A 1 200 ? 3.946 -14.420 -17.493 1.00 86.44 200 ILE A O 1
ATOM 1640 N N . SER A 1 201 ? 2.531 -14.945 -15.846 1.00 83.50 201 SER A N 1
ATOM 1641 C CA . SER A 1 201 ? 3.260 -16.121 -15.345 1.00 83.50 201 SER A CA 1
ATOM 1642 C C . SER A 1 201 ? 4.695 -15.811 -14.895 1.00 83.50 201 SER A C 1
ATOM 1644 O O . SER A 1 201 ? 5.597 -16.633 -15.037 1.00 83.50 201 SER A O 1
ATOM 1646 N N . CYS A 1 202 ? 4.918 -14.618 -14.338 1.00 83.94 202 CYS A N 1
ATOM 1647 C CA . CYS A 1 202 ? 6.242 -14.121 -13.948 1.00 83.94 202 CYS A CA 1
ATOM 1648 C C . CYS A 1 202 ? 6.473 -14.100 -12.432 1.00 83.94 202 CYS A C 1
ATOM 1650 O O . CYS A 1 202 ? 7.402 -13.451 -11.950 1.00 83.94 202 CYS A O 1
ATOM 1652 N N . ASN A 1 203 ? 5.672 -14.864 -11.682 1.00 84.19 203 ASN A N 1
ATOM 1653 C CA . ASN A 1 203 ? 5.742 -14.967 -10.219 1.00 84.19 203 ASN A CA 1
ATOM 1654 C C . ASN A 1 203 ? 7.139 -15.341 -9.702 1.00 84.19 203 ASN A C 1
ATOM 1656 O O . ASN A 1 203 ? 7.508 -14.959 -8.603 1.00 84.19 203 ASN A O 1
ATOM 1660 N N . ARG A 1 204 ? 7.950 -16.057 -10.490 1.00 85.25 204 ARG A N 1
ATOM 1661 C CA . ARG A 1 204 ? 9.301 -16.462 -10.072 1.00 85.25 204 ARG A CA 1
ATOM 1662 C C . ARG A 1 204 ? 10.262 -15.281 -9.886 1.00 85.25 204 ARG A C 1
ATOM 1664 O O . ARG A 1 204 ? 11.214 -15.400 -9.123 1.00 85.25 204 ARG A O 1
ATOM 1671 N N . PHE A 1 205 ? 10.038 -14.169 -10.586 1.00 86.31 205 PHE A N 1
ATOM 1672 C CA . PHE A 1 205 ? 10.925 -13.003 -10.536 1.00 86.31 205 PHE A CA 1
ATOM 1673 C C . PHE A 1 205 ? 10.568 -12.026 -9.414 1.00 86.31 205 PHE A C 1
ATOM 1675 O O . PHE A 1 205 ? 11.398 -11.201 -9.045 1.00 86.31 205 PHE A O 1
ATOM 1682 N N . PHE A 1 206 ? 9.359 -12.118 -8.857 1.00 88.19 206 PHE A N 1
ATOM 1683 C CA . PHE A 1 206 ? 8.865 -11.198 -7.841 1.00 88.19 206 PHE A CA 1
ATOM 1684 C C . PHE A 1 206 ? 8.440 -11.966 -6.596 1.00 88.19 206 PHE A C 1
ATOM 1686 O O . PHE A 1 206 ? 7.581 -12.841 -6.648 1.00 88.19 206 PHE A O 1
ATOM 1693 N N . HIS A 1 207 ? 9.039 -11.631 -5.456 1.00 88.06 207 HIS A N 1
ATOM 1694 C CA . HIS A 1 207 ? 8.730 -12.299 -4.199 1.00 88.06 207 HIS A CA 1
ATOM 1695 C C . HIS A 1 207 ? 7.530 -11.642 -3.504 1.00 88.06 207 HIS A C 1
ATOM 1697 O O . HIS A 1 207 ? 7.674 -10.653 -2.781 1.00 88.06 207 HIS A O 1
ATOM 1703 N N . PHE A 1 208 ? 6.348 -12.213 -3.713 1.00 90.06 208 PHE A N 1
ATOM 1704 C CA . PHE A 1 208 ? 5.146 -11.881 -2.953 1.00 90.06 208 PHE A CA 1
ATOM 1705 C C . PHE A 1 208 ? 5.129 -12.702 -1.663 1.00 90.06 208 PHE A C 1
ATOM 1707 O O . PHE A 1 208 ? 5.056 -13.926 -1.708 1.00 90.06 208 PHE A O 1
ATOM 1714 N N . SER A 1 209 ? 5.254 -12.035 -0.513 1.00 89.62 209 SER A N 1
ATOM 1715 C CA . SER A 1 209 ? 5.262 -12.704 0.796 1.00 89.62 209 SER A CA 1
ATOM 1716 C C . SER A 1 209 ? 3.862 -12.964 1.352 1.00 89.62 209 SER A C 1
ATOM 1718 O O . SER A 1 209 ? 3.734 -13.687 2.336 1.00 89.62 209 SER A O 1
ATOM 1720 N N . HIS A 1 210 ? 2.834 -12.350 0.766 1.00 91.12 210 HIS A N 1
ATOM 1721 C CA . HIS A 1 210 ? 1.471 -12.388 1.272 1.00 91.12 210 HIS A CA 1
ATOM 1722 C C . HIS A 1 210 ? 0.491 -12.675 0.140 1.00 91.12 210 HIS A C 1
ATOM 1724 O O . HIS A 1 210 ? 0.633 -12.153 -0.969 1.00 91.12 210 HIS A O 1
ATOM 1730 N N . ASP A 1 211 ? -0.504 -13.498 0.451 1.00 92.44 211 ASP A N 1
ATOM 1731 C CA . ASP A 1 211 ? -1.585 -13.817 -0.465 1.00 92.44 211 ASP A CA 1
ATOM 1732 C C . ASP A 1 211 ? -2.590 -12.670 -0.564 1.00 92.44 211 ASP A C 1
ATOM 1734 O O . ASP A 1 211 ? -2.703 -11.815 0.314 1.00 92.44 211 ASP A O 1
ATOM 1738 N N . GLU A 1 212 ? -3.351 -12.692 -1.651 1.00 93.44 212 GLU A N 1
ATOM 1739 C CA . GLU A 1 212 ? -4.401 -11.723 -1.963 1.00 93.44 212 GLU A CA 1
ATOM 1740 C C . GLU A 1 212 ? -5.404 -11.548 -0.821 1.00 93.44 212 GLU A C 1
ATOM 1742 O O . GLU A 1 212 ? -5.675 -10.422 -0.420 1.00 93.44 212 GLU A O 1
ATOM 1747 N N . THR A 1 213 ? -5.845 -12.650 -0.214 1.00 93.38 213 THR A N 1
ATOM 1748 C CA . THR A 1 213 ? -6.799 -12.651 0.905 1.00 93.38 213 THR A CA 1
ATOM 1749 C C . THR A 1 213 ? -6.292 -11.868 2.115 1.00 93.38 213 THR A C 1
ATOM 1751 O O . THR A 1 213 ? -7.049 -11.130 2.742 1.00 93.38 213 THR A O 1
ATOM 1754 N N . VAL A 1 214 ? -4.996 -11.975 2.426 1.00 93.06 214 VAL A N 1
ATOM 1755 C CA . VAL A 1 214 ? -4.369 -11.241 3.534 1.00 93.06 214 VAL A CA 1
ATOM 1756 C C . VAL A 1 214 ? -4.358 -9.745 3.231 1.00 93.06 214 VAL A C 1
ATOM 1758 O O . VAL A 1 214 ? -4.655 -8.933 4.105 1.00 93.06 214 VAL A O 1
ATOM 1761 N N . ILE A 1 215 ? -4.031 -9.366 1.995 1.00 94.69 215 ILE A N 1
ATOM 1762 C CA . ILE A 1 215 ? -4.006 -7.960 1.577 1.00 94.69 215 ILE A CA 1
ATOM 1763 C C . ILE A 1 215 ? -5.415 -7.358 1.588 1.00 94.69 215 ILE A C 1
ATOM 1765 O O . ILE A 1 215 ? -5.601 -6.241 2.071 1.00 94.69 215 ILE A O 1
ATOM 1769 N N . GLU A 1 216 ? -6.411 -8.101 1.107 1.00 94.25 216 GLU A N 1
ATOM 1770 C CA . GLU A 1 216 ? -7.813 -7.684 1.125 1.00 94.25 216 GLU A CA 1
ATOM 1771 C C . GLU A 1 216 ? -8.342 -7.497 2.548 1.00 94.25 216 GLU A C 1
ATOM 1773 O O . GLU A 1 216 ? -8.979 -6.482 2.826 1.00 94.25 216 GLU A O 1
ATOM 1778 N N . GLU A 1 217 ? -8.015 -8.398 3.480 1.00 93.81 217 GLU A N 1
ATOM 1779 C CA . GLU A 1 217 ? -8.393 -8.243 4.888 1.00 93.81 217 GLU A CA 1
ATOM 1780 C C . GLU A 1 217 ? -7.780 -6.970 5.496 1.00 93.81 217 GLU A C 1
ATOM 1782 O O . GLU A 1 217 ? -8.464 -6.190 6.167 1.00 93.81 217 GLU A O 1
ATOM 1787 N N . LYS A 1 218 ? -6.491 -6.713 5.231 1.00 94.75 218 LYS A N 1
ATOM 1788 C CA . LYS A 1 218 ? -5.794 -5.504 5.701 1.00 94.75 218 LYS A CA 1
ATOM 1789 C C . LYS A 1 218 ? -6.413 -4.234 5.124 1.00 94.75 218 LYS A C 1
ATOM 1791 O O . LYS A 1 218 ? -6.604 -3.263 5.856 1.00 94.75 218 LYS A O 1
ATOM 1796 N N . LYS A 1 219 ? -6.777 -4.249 3.841 1.00 94.75 219 LYS A N 1
ATOM 1797 C CA . LYS A 1 219 ? -7.461 -3.134 3.180 1.00 94.75 219 LYS A CA 1
ATOM 1798 C C . LYS A 1 219 ? -8.863 -2.906 3.750 1.00 94.75 219 LYS A C 1
ATOM 1800 O O . LYS A 1 219 ? -9.212 -1.766 4.048 1.00 94.75 219 LYS A O 1
ATOM 1805 N N . ALA A 1 220 ? -9.644 -3.966 3.959 1.00 93.31 220 ALA A N 1
ATOM 1806 C CA . ALA A 1 220 ? -10.968 -3.877 4.575 1.00 93.31 220 ALA A CA 1
ATOM 1807 C C . ALA A 1 220 ? -10.887 -3.277 5.987 1.00 93.31 220 ALA A C 1
ATOM 1809 O O . ALA A 1 220 ? -11.717 -2.455 6.373 1.00 93.31 220 ALA A O 1
ATOM 1810 N N . ARG A 1 221 ? -9.838 -3.624 6.737 1.00 94.62 221 ARG A N 1
ATOM 1811 C CA . ARG A 1 221 ? -9.594 -3.086 8.078 1.00 94.62 221 ARG A CA 1
ATOM 1812 C C . ARG A 1 221 ? -9.293 -1.589 8.063 1.00 94.62 221 ARG A C 1
ATOM 1814 O O . ARG A 1 221 ? -9.818 -0.859 8.898 1.00 94.62 221 ARG A O 1
ATOM 1821 N N . LEU A 1 222 ? -8.481 -1.129 7.111 1.00 95.56 222 LEU A N 1
ATOM 1822 C CA . LEU A 1 222 ? -8.215 0.299 6.914 1.00 95.56 222 LEU A CA 1
ATOM 1823 C C . LEU A 1 222 ? -9.479 1.076 6.533 1.00 95.56 222 LEU A C 1
ATOM 1825 O O . LEU A 1 222 ? -9.701 2.167 7.053 1.00 95.56 222 LEU A O 1
ATOM 1829 N N . LEU A 1 223 ? -10.321 0.506 5.667 1.00 94.25 223 LEU A N 1
ATOM 1830 C CA . LEU A 1 223 ? -11.609 1.098 5.302 1.00 94.25 223 LEU A CA 1
ATOM 1831 C C . LEU A 1 223 ? -12.532 1.233 6.515 1.00 94.25 223 LEU A C 1
ATOM 1833 O O . LEU A 1 223 ? -13.098 2.299 6.729 1.00 94.25 223 LEU A O 1
ATOM 1837 N N . PHE A 1 224 ? -12.629 0.186 7.335 1.00 94.38 224 PHE A N 1
ATOM 1838 C CA . PHE A 1 224 ? -13.404 0.215 8.574 1.00 94.38 224 PHE A CA 1
ATOM 1839 C C . PHE A 1 224 ? -12.904 1.294 9.545 1.00 94.38 224 PHE A C 1
ATOM 1841 O O . PHE A 1 224 ? -13.694 2.056 10.092 1.00 94.38 224 PHE A O 1
ATOM 1848 N N . LEU A 1 225 ? -11.586 1.393 9.729 1.00 94.25 225 LEU A N 1
ATOM 1849 C CA . LEU A 1 225 ? -10.955 2.437 10.541 1.00 94.25 225 LEU A CA 1
ATOM 1850 C C . LEU A 1 225 ? -11.295 3.846 10.050 1.00 94.25 225 LEU A C 1
ATOM 1852 O O . LEU A 1 225 ? -11.612 4.723 10.853 1.00 94.25 225 LEU A O 1
ATOM 1856 N N . LEU A 1 226 ? -11.214 4.059 8.735 1.00 93.81 226 LEU A N 1
ATOM 1857 C CA . LEU A 1 226 ? -11.533 5.340 8.122 1.00 93.81 226 LEU A CA 1
ATOM 1858 C C . LEU A 1 226 ? -13.010 5.688 8.316 1.00 93.81 226 LEU A C 1
ATOM 1860 O O . LEU A 1 226 ? -13.314 6.815 8.688 1.00 93.81 226 LEU A O 1
ATOM 1864 N N . ASP A 1 227 ? -13.912 4.733 8.110 1.00 91.81 227 ASP A N 1
ATOM 1865 C CA . ASP A 1 227 ? -15.354 4.927 8.276 1.00 91.81 227 ASP A CA 1
ATOM 1866 C C . ASP A 1 227 ? -15.735 5.243 9.731 1.00 91.81 227 ASP A C 1
ATOM 1868 O O . ASP A 1 227 ? -16.440 6.219 10.007 1.00 91.81 227 ASP A O 1
ATOM 1872 N N . LEU A 1 228 ? -15.164 4.495 10.683 1.00 91.56 228 LEU A N 1
ATOM 1873 C CA . LEU A 1 228 ? -15.309 4.747 12.117 1.00 91.56 228 LEU A CA 1
ATOM 1874 C C . LEU A 1 228 ? -14.869 6.174 12.476 1.00 91.56 228 LEU A C 1
ATOM 1876 O O . LEU A 1 228 ? -15.568 6.893 13.196 1.00 91.56 228 LEU A O 1
ATOM 1880 N N . PHE A 1 229 ? -13.722 6.597 11.944 1.00 91.69 229 PHE A N 1
ATOM 1881 C CA . PHE A 1 229 ? -13.175 7.929 12.168 1.00 91.69 229 PHE A CA 1
ATOM 1882 C C . PHE A 1 229 ? -14.011 9.036 11.512 1.00 91.69 229 PHE A C 1
ATOM 1884 O O . PHE A 1 229 ? -14.263 10.066 12.135 1.00 91.69 229 PHE A O 1
ATOM 1891 N N . MET A 1 230 ? -14.464 8.846 10.273 1.00 89.06 230 MET A N 1
ATOM 1892 C CA . MET A 1 230 ? -15.260 9.843 9.549 1.00 89.06 230 MET A CA 1
ATOM 1893 C C . MET A 1 230 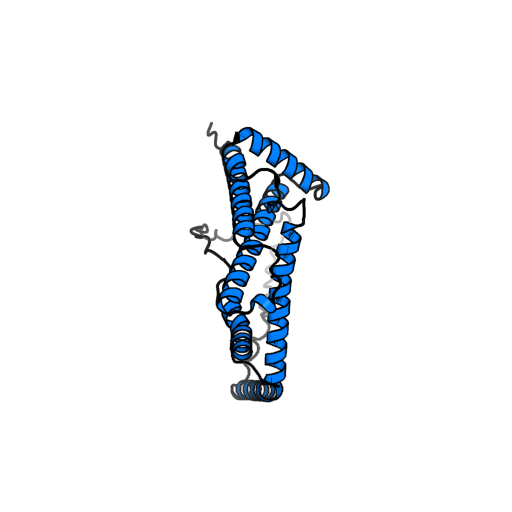? -16.649 10.008 10.167 1.00 89.06 230 MET A C 1
ATOM 1895 O O . MET A 1 230 ? -17.130 11.136 10.291 1.00 89.06 230 MET A O 1
ATOM 1899 N N . THR A 1 231 ? -17.255 8.916 10.641 1.00 87.88 231 THR A N 1
ATOM 1900 C CA . THR A 1 231 ? -18.512 8.962 11.399 1.00 87.88 231 THR A CA 1
ATOM 1901 C C . THR A 1 231 ? -18.348 9.827 12.644 1.00 87.88 231 THR A C 1
ATOM 1903 O O . THR A 1 231 ? -19.109 10.774 12.845 1.00 87.88 231 THR A O 1
ATOM 1906 N N . TRP A 1 232 ? -17.291 9.586 13.421 1.00 87.06 232 TRP A N 1
ATOM 1907 C CA . TRP A 1 232 ? -16.959 10.40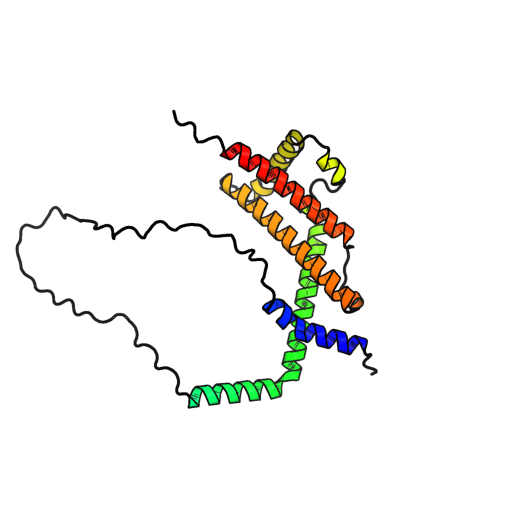9 14.580 1.00 87.06 232 TRP A CA 1
ATOM 1908 C C . TRP A 1 232 ? -16.739 11.889 14.225 1.00 87.06 232 TRP A C 1
ATOM 1910 O O . TRP A 1 232 ? -17.291 12.785 14.868 1.00 87.06 232 TRP A O 1
ATOM 1920 N N . TYR A 1 233 ? -15.926 12.148 13.199 1.00 85.88 233 TYR A N 1
ATOM 1921 C CA . TYR A 1 233 ? -15.576 13.500 12.776 1.00 85.88 233 TYR A CA 1
ATOM 1922 C C . TYR A 1 233 ? -16.811 14.285 12.317 1.00 85.88 233 TYR A C 1
ATOM 1924 O O . TYR A 1 233 ? -16.943 15.468 12.628 1.00 85.88 233 TYR A O 1
ATOM 1932 N N . SER A 1 234 ? -17.742 13.626 11.621 1.00 84.56 234 SER A N 1
ATOM 1933 C CA . SER A 1 234 ? -18.996 14.243 11.186 1.00 84.56 234 SER A CA 1
ATOM 1934 C C . SER A 1 234 ? -19.879 14.649 12.370 1.00 84.56 234 SER A C 1
ATOM 1936 O O . SER A 1 234 ? -20.279 15.808 12.439 1.00 84.56 234 SER A O 1
ATOM 1938 N N . GLN A 1 235 ? -20.083 13.753 13.345 1.00 82.44 235 GLN A N 1
ATOM 1939 C CA . GLN A 1 235 ? -20.910 13.992 14.536 1.00 82.44 235 GLN A CA 1
ATOM 1940 C C . GLN A 1 235 ? -20.402 15.176 15.368 1.00 82.44 235 GLN A C 1
ATOM 1942 O O . GLN A 1 235 ? -21.188 15.997 15.844 1.00 82.44 235 GLN A O 1
ATOM 1947 N N . ASN A 1 236 ? -19.081 15.295 15.506 1.00 74.12 236 ASN A N 1
ATOM 1948 C CA . ASN A 1 236 ? -18.459 16.356 16.291 1.00 74.12 236 ASN A CA 1
ATOM 1949 C C . ASN A 1 236 ? -18.446 17.722 15.585 1.00 74.12 236 ASN A C 1
ATOM 1951 O O . ASN A 1 236 ? -18.463 18.747 16.264 1.00 74.12 236 ASN A O 1
ATOM 1955 N N . ASN A 1 237 ? -18.445 17.758 14.248 1.00 65.38 237 ASN A N 1
ATOM 1956 C CA . ASN A 1 237 ? -18.439 19.013 13.487 1.00 65.38 237 ASN A CA 1
ATOM 1957 C C . ASN A 1 237 ? -19.840 19.542 13.147 1.00 65.38 237 ASN A C 1
ATOM 1959 O O . ASN A 1 237 ? -19.980 20.718 12.817 1.00 65.38 237 ASN A O 1
ATOM 1963 N N . THR A 1 238 ? -20.896 18.736 13.288 1.00 56.88 238 THR A N 1
ATOM 1964 C CA . THR A 1 238 ? -22.292 19.178 13.101 1.00 56.88 238 THR A CA 1
ATOM 1965 C C . THR A 1 238 ? -22.855 20.068 14.224 1.00 56.88 238 THR A C 1
ATOM 1967 O O . THR A 1 238 ? -24.015 20.461 14.157 1.00 56.88 238 THR A O 1
ATOM 1970 N N . ILE A 1 239 ? -22.073 20.432 15.251 1.00 49.50 239 ILE A N 1
ATOM 1971 C CA . ILE A 1 239 ? -22.584 21.127 16.454 1.00 49.50 239 ILE A CA 1
ATOM 1972 C C . ILE A 1 239 ? -22.517 22.673 16.380 1.00 49.50 239 ILE A C 1
ATOM 1974 O O . ILE A 1 239 ? -23.055 23.347 17.255 1.00 49.50 239 ILE A O 1
ATOM 1978 N N . VAL A 1 240 ? -21.979 23.292 15.321 1.00 45.88 240 VAL A N 1
ATOM 1979 C CA . VAL A 1 240 ? -21.869 24.772 15.242 1.00 45.88 240 VAL A CA 1
ATOM 1980 C C . VAL A 1 240 ? -22.785 25.389 14.180 1.00 45.88 240 VAL A C 1
ATOM 1982 O O . VAL A 1 240 ? -22.339 26.131 13.318 1.00 45.88 240 VAL A O 1
ATOM 1985 N N . VAL A 1 241 ? -24.089 25.112 14.253 1.00 37.47 241 VAL A N 1
ATOM 1986 C CA . VAL A 1 241 ? -25.131 26.018 13.726 1.00 37.47 241 VAL A CA 1
ATOM 1987 C C . VAL A 1 241 ? -26.312 26.005 14.702 1.00 37.47 241 VAL A C 1
ATOM 1989 O O . VAL A 1 241 ? -27.402 25.529 14.403 1.00 37.47 241 VAL A O 1
ATOM 1992 N N . LYS A 1 242 ? -26.098 26.504 15.924 1.00 33.53 242 LYS A N 1
ATOM 1993 C CA . LYS A 1 242 ? -27.214 27.052 16.701 1.00 33.53 242 LYS A CA 1
ATOM 1994 C C . LYS A 1 242 ? -27.425 28.475 16.202 1.00 33.53 242 LYS A C 1
ATOM 1996 O O . LYS A 1 242 ? -26.699 29.377 16.602 1.00 33.53 242 LYS A O 1
ATOM 2001 N N . ILE A 1 243 ? -28.376 28.648 15.288 1.00 42.94 243 ILE A N 1
ATOM 2002 C CA . ILE A 1 243 ? -28.963 29.963 15.026 1.00 42.94 243 ILE A CA 1
ATOM 2003 C C . ILE A 1 243 ? -29.836 30.253 16.252 1.00 42.94 243 ILE A C 1
ATOM 2005 O O . ILE A 1 243 ? -30.952 29.746 16.352 1.00 42.94 243 ILE A O 1
ATOM 2009 N N . THR A 1 244 ? -29.260 30.943 17.233 1.00 43.88 244 THR A N 1
ATOM 2010 C CA . THR A 1 244 ? -30.009 31.710 18.240 1.00 43.88 244 THR A CA 1
ATOM 2011 C C . THR A 1 244 ? -30.293 33.093 17.701 1.00 43.88 244 THR A C 1
ATOM 2013 O O . THR A 1 244 ? -29.341 33.672 17.128 1.00 43.88 244 THR A O 1
#

Foldseek 3Di:
DDPDPLNVLLLVCLQCVVVVVVPDDPPPPPPPCPPPDDPDDDDPPPDDDDPDDDDDDPDPPPPPCPPPDDPDPDPPDPVVVVVVVVVVVVVCVVCVVVVSVVSSVVSLVVLQVLLVVLVVLVVDCLQQLNVVVVDQVVVVVVDDLVVVLVVLVVSLCVVCVVVPPPDDPVVSLVVLVVSLVVSLVSLVSNVVSVVVCVVSVNCVSHDRPDDPVSSVSSNVSSVVSVVSVVVVVVVVVVPPPPPD

Radius of gyration: 29.58 Å; chains: 1; bounding box: 52×93×62 Å

pLDDT: mean 74.66, std 19.43, range [33.53, 96.81]

Sequence (244 aa):
MRITYQNIKFFIVLLFLPAICCSWPWSNDPVNTNIKYPPYGDPIVVNIQSPYSTGTTNAHVAIGHKSIFPPIPKMPDRTTLSNYWNISYKTFKNNIFKITLGTIFASYAWIAYQIRQTNLLIKKHDAWCNWKSVVPITHLQLATQEDLLAQLKIDLYKKYSLAASNASTCDYTFMFVNEIKNEMALFDAYLRWLHMIKAISCNRFFHFSHDETVIEEKKARLLFLLDLFMTWYSQNNTIVVKIT

Secondary structure (DSSP, 8-state):
----HHHHHHHHHHHHHHHHHHHS--S---------PPP-PPP-------S-----------------SPPPPPPPPHHHHHHHHHHHHHHHHHHHHHHHHHHHHHHHHHHHHHHHHHHHHHH-TTSGGGTTTTS-HHHHHHS-HHHHHHHHHHHHHHHHTTT-SS--HHHHHHHHHHHHHHHHHHHHHHHHHHHHHHHTT-GGGS---S-HHHHHHHHHHHHHHHHHHHHHHHHHHTT-----